Protein AF-A0A834IEK4-F1 (afdb_monomer_lite)

Secondary structure (DSSP, 8-state):
--TTTTTS-TTGGGGGG------SS---TT-EEEEEETT-HHHHHHHTTHHHHHHHB-GGGPSPEEEEES-BPPPGGG--HHHHHHHHHHHHHHHHHHHT----SS--PPPHHHHHHHHHHHHH----HHHHHHHHHHHHHHHHTT-HHHHHHHHHHHTTSPPPPPPSSEEEE---BSS-EEEETTEEEETTTTHHHHHHHHHHTT-BSS-----S------THHHH-HHHHHHHHHT--

Structure (mmCIF, N/CA/C/O backbone):
data_AF-A0A834IEK4-F1
#
_entry.id   AF-A0A834IEK4-F1
#
loop_
_atom_site.group_PDB
_atom_site.id
_atom_site.type_symbol
_atom_site.label_atom_id
_atom_site.label_alt_id
_atom_site.label_comp_id
_atom_site.label_asym_id
_atom_site.label_entity_id
_atom_site.label_seq_id
_atom_site.pdbx_PDB_ins_code
_atom_site.Cartn_x
_atom_site.Cartn_y
_atom_site.Cartn_z
_atom_site.occupancy
_atom_site.B_iso_or_equiv
_atom_site.auth_seq_id
_atom_site.auth_comp_id
_atom_site.auth_asym_id
_atom_site.auth_atom_id
_atom_site.pdbx_PDB_model_num
ATOM 1 N N . MET A 1 1 ? 17.400 5.798 14.621 1.00 45.09 1 MET A N 1
ATOM 2 C CA . MET A 1 1 ? 17.089 6.760 13.538 1.00 45.09 1 MET A CA 1
ATOM 3 C C . MET A 1 1 ? 17.956 8.001 13.697 1.00 45.09 1 MET A C 1
ATOM 5 O O . MET A 1 1 ? 17.870 8.645 14.735 1.00 45.09 1 MET A O 1
ATOM 9 N N . SER A 1 2 ? 18.802 8.324 12.715 1.00 35.62 2 SER A N 1
ATOM 10 C CA . SER A 1 2 ? 19.614 9.551 12.740 1.00 35.62 2 SER A CA 1
ATOM 11 C C . SER A 1 2 ? 18.718 10.788 12.593 1.00 35.62 2 SER A C 1
ATOM 13 O O . SER A 1 2 ? 17.911 10.863 11.667 1.00 35.62 2 SER A O 1
ATOM 15 N N . LEU A 1 3 ? 18.866 11.758 13.501 1.00 37.88 3 LEU A N 1
ATOM 16 C CA . LEU A 1 3 ? 18.142 13.040 13.513 1.00 37.88 3 LEU A CA 1
ATOM 17 C C . LEU A 1 3 ? 18.306 13.842 12.208 1.00 37.88 3 LEU A C 1
ATOM 19 O O . LEU A 1 3 ? 17.444 14.651 11.882 1.00 37.88 3 LEU A O 1
ATOM 23 N N . ILE A 1 4 ? 19.365 13.574 11.443 1.00 39.91 4 ILE A N 1
ATOM 24 C CA . ILE A 1 4 ? 19.682 14.253 10.180 1.00 39.91 4 ILE A CA 1
ATOM 25 C C . ILE A 1 4 ? 18.703 13.838 9.072 1.00 39.91 4 ILE A C 1
ATOM 27 O O . ILE A 1 4 ? 18.230 14.683 8.318 1.00 39.91 4 ILE A O 1
ATOM 31 N N . ARG A 1 5 ? 18.296 12.561 9.028 1.00 48.78 5 ARG A N 1
ATOM 32 C CA . ARG A 1 5 ? 17.347 12.045 8.022 1.00 48.78 5 ARG A CA 1
ATOM 33 C C . ARG A 1 5 ? 15.960 12.693 8.146 1.00 48.78 5 ARG A C 1
ATOM 35 O O . ARG A 1 5 ? 15.266 12.849 7.156 1.00 48.78 5 ARG A O 1
ATOM 42 N N . ARG A 1 6 ? 15.587 13.122 9.360 1.00 51.16 6 ARG A N 1
ATOM 43 C CA . ARG A 1 6 ? 14.302 13.779 9.660 1.00 51.16 6 ARG A CA 1
ATOM 44 C C . ARG A 1 6 ? 14.186 15.218 9.152 1.00 51.16 6 ARG A C 1
ATOM 46 O O . ARG A 1 6 ? 13.066 15.689 9.008 1.00 51.16 6 ARG A O 1
ATOM 53 N N . TRP A 1 7 ? 15.300 15.924 8.954 1.00 46.84 7 TRP A N 1
ATOM 54 C CA . TRP A 1 7 ? 15.292 17.340 8.555 1.00 46.84 7 TRP A CA 1
ATOM 55 C C . TRP A 1 7 ? 15.326 17.540 7.036 1.00 46.84 7 TRP A C 1
ATOM 57 O O . TRP A 1 7 ? 14.836 18.553 6.550 1.00 46.84 7 TRP A O 1
ATOM 67 N N . PHE A 1 8 ? 15.872 16.573 6.295 1.00 49.53 8 PHE A N 1
ATOM 68 C CA . PHE A 1 8 ? 16.016 16.629 4.835 1.00 49.53 8 PHE A CA 1
ATOM 69 C C . PHE A 1 8 ? 14.938 15.844 4.072 1.00 49.53 8 PHE A C 1
ATOM 71 O O . PHE A 1 8 ? 15.048 15.685 2.861 1.00 49.53 8 PHE A O 1
ATOM 78 N N . ASP A 1 9 ? 13.903 15.357 4.761 1.00 62.94 9 ASP A N 1
ATOM 79 C CA . ASP A 1 9 ? 12.763 14.695 4.125 1.00 62.94 9 ASP A CA 1
ATOM 80 C C . ASP A 1 9 ? 11.877 15.745 3.412 1.00 62.94 9 ASP A C 1
ATOM 82 O O . ASP A 1 9 ? 11.279 16.608 4.075 1.00 62.94 9 ASP A O 1
ATOM 86 N N . PRO A 1 10 ? 11.786 15.702 2.067 1.00 59.03 10 PRO A N 1
ATOM 87 C CA . PRO A 1 10 ? 11.044 16.680 1.279 1.00 59.03 10 PRO A CA 1
ATOM 88 C C . PRO A 1 10 ? 9.524 16.606 1.493 1.00 59.03 10 PRO A C 1
ATOM 90 O O . PRO A 1 10 ? 8.835 17.570 1.157 1.00 59.03 10 PRO A O 1
ATOM 93 N N . ILE A 1 11 ? 9.005 15.512 2.063 1.00 61.84 11 ILE A N 1
ATOM 94 C CA . ILE A 1 11 ? 7.590 15.342 2.412 1.00 61.84 11 ILE A CA 1
ATOM 95 C C . ILE A 1 11 ? 7.276 16.104 3.709 1.00 61.84 11 ILE A C 1
ATOM 97 O O . ILE A 1 11 ? 6.281 16.827 3.808 1.00 61.84 11 ILE A O 1
ATOM 101 N N . ARG A 1 12 ? 8.149 15.995 4.718 1.00 56.72 12 ARG A N 1
ATOM 102 C CA . ARG A 1 12 ? 7.900 16.535 6.067 1.00 56.72 12 ARG A CA 1
ATOM 103 C C . ARG A 1 12 ? 8.185 18.029 6.218 1.00 56.72 12 ARG A C 1
ATOM 105 O O . ARG A 1 12 ? 7.683 18.630 7.171 1.00 56.72 12 ARG A O 1
ATOM 112 N N . SER A 1 13 ? 8.926 18.650 5.298 1.00 52.22 13 SER A N 1
ATOM 113 C CA . SER A 1 13 ? 9.266 20.082 5.370 1.00 52.22 13 SER A CA 1
ATOM 114 C C . SER A 1 13 ? 8.040 21.010 5.316 1.00 52.22 13 SER A C 1
ATOM 116 O O . SER A 1 13 ? 8.050 22.070 5.941 1.00 52.22 13 SER A O 1
ATOM 118 N N . LYS A 1 14 ? 6.940 20.592 4.670 1.00 47.19 14 LYS A N 1
ATOM 119 C CA . LYS A 1 14 ? 5.662 21.333 4.663 1.00 47.19 14 LYS A CA 1
ATOM 120 C C . LYS A 1 14 ? 4.819 21.127 5.929 1.00 47.19 14 LYS A C 1
ATOM 122 O O . LYS A 1 14 ? 4.037 21.999 6.294 1.00 47.19 14 LYS A O 1
ATOM 127 N N . TRP A 1 15 ? 4.992 20.008 6.634 1.00 47.88 15 TRP A N 1
ATOM 128 C CA . TRP A 1 15 ? 4.100 19.594 7.727 1.00 47.88 15 TRP A CA 1
ATOM 129 C C . TRP A 1 15 ? 4.319 20.357 9.040 1.00 47.88 15 TRP A C 1
ATOM 131 O O . TRP A 1 15 ? 3.423 20.430 9.880 1.00 47.88 15 TRP A O 1
ATOM 141 N N . TYR A 1 16 ? 5.495 20.962 9.236 1.00 45.88 16 TYR A N 1
ATOM 142 C CA . TYR A 1 16 ? 5.774 21.712 10.466 1.00 45.88 16 TYR A CA 1
ATOM 143 C C . TYR A 1 16 ? 4.878 22.953 10.632 1.00 45.88 16 TYR A C 1
ATOM 145 O O . TYR A 1 16 ? 4.711 23.430 11.756 1.00 45.88 16 TYR A O 1
ATOM 153 N N . TYR A 1 17 ? 4.277 23.441 9.542 1.00 46.28 17 TYR A N 1
ATOM 154 C CA . TYR A 1 17 ? 3.528 24.695 9.515 1.00 46.28 17 TYR A CA 1
ATOM 155 C C . TYR A 1 17 ? 2.007 24.545 9.660 1.00 46.28 17 TYR A C 1
ATOM 157 O O . TYR A 1 17 ? 1.358 25.535 9.979 1.00 46.28 17 TYR A O 1
ATOM 165 N N . ASP A 1 18 ? 1.441 23.339 9.524 1.00 46.72 18 ASP A N 1
ATOM 166 C CA . ASP A 1 18 ? -0.019 23.148 9.482 1.00 46.72 18 ASP A CA 1
ATOM 167 C C . ASP A 1 18 ? -0.518 22.179 10.572 1.00 46.72 18 ASP A C 1
ATOM 169 O O . ASP A 1 18 ? -0.914 21.034 10.340 1.00 46.72 18 ASP A O 1
ATOM 173 N N . ARG A 1 19 ? -0.432 22.611 11.837 1.00 51.69 19 ARG A N 1
ATOM 174 C CA . ARG A 1 19 ? -0.978 21.846 12.971 1.00 51.69 19 ARG A CA 1
ATOM 175 C C . ARG A 1 19 ? -2.455 22.176 13.167 1.00 51.69 19 ARG A C 1
ATOM 177 O O . ARG A 1 19 ? -2.791 23.106 13.897 1.00 51.69 19 ARG A O 1
ATOM 184 N N . SER A 1 20 ? -3.332 21.349 12.602 1.00 52.72 20 SER A N 1
ATOM 185 C CA . SER A 1 20 ? -4.754 21.351 12.968 1.00 52.72 20 SER A CA 1
ATOM 186 C C . SER A 1 20 ? -4.943 21.142 14.481 1.00 52.72 20 SER A C 1
ATOM 188 O O . SER A 1 20 ? -4.206 20.387 15.130 1.00 52.72 20 SER A O 1
ATOM 190 N N . LEU A 1 21 ? -5.936 21.832 15.057 1.00 54.16 21 LEU A N 1
ATOM 191 C CA . LEU A 1 21 ? -6.312 2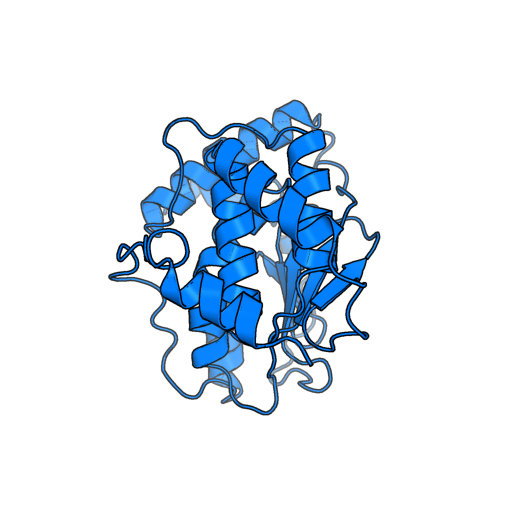1.746 16.474 1.00 54.16 21 LEU A CA 1
ATOM 192 C C . LEU A 1 21 ? -6.408 20.278 16.928 1.00 54.16 21 LEU A C 1
ATOM 194 O O . LEU A 1 21 ? -6.973 19.422 16.240 1.00 54.16 21 LEU A O 1
ATOM 198 N N . ARG A 1 22 ? -5.824 19.966 18.093 1.00 59.62 22 ARG A N 1
ATOM 199 C CA . ARG A 1 22 ? -5.792 18.607 18.655 1.00 59.62 22 ARG A CA 1
ATOM 200 C C . ARG A 1 22 ? -7.205 18.145 19.031 1.00 59.62 22 ARG A C 1
ATOM 202 O O . ARG A 1 22 ? -7.606 18.271 20.178 1.00 59.62 22 ARG A O 1
ATOM 209 N N . GLN A 1 23 ? -7.931 17.563 18.083 1.00 64.75 23 GLN A N 1
ATOM 210 C CA . GLN A 1 23 ? -9.128 16.785 18.386 1.00 64.75 23 GLN A CA 1
ATOM 211 C C . GLN A 1 23 ? -8.735 15.464 19.061 1.00 64.75 23 GLN A C 1
ATOM 213 O O . GLN A 1 23 ? -7.814 14.758 18.619 1.00 64.75 23 GLN A O 1
ATOM 218 N N . THR A 1 24 ? -9.405 15.173 20.173 1.00 69.25 24 THR A N 1
ATOM 219 C CA . THR A 1 24 ? -9.173 13.991 21.012 1.00 69.25 24 THR A CA 1
ATOM 220 C C . THR A 1 24 ? -9.796 12.750 20.371 1.00 69.25 24 THR A C 1
ATOM 222 O O . THR A 1 24 ? -9.112 11.737 20.212 1.00 69.25 24 THR A O 1
ATOM 225 N N . HIS A 1 25 ? -11.040 12.877 19.900 1.00 81.75 25 HIS A N 1
ATOM 226 C CA . HIS A 1 25 ? -11.781 11.853 19.165 1.00 81.75 25 HIS A CA 1
ATOM 227 C C . HIS A 1 25 ? -11.947 12.274 17.705 1.00 81.75 25 HIS A C 1
ATOM 229 O O . HIS A 1 25 ? -12.170 13.452 17.433 1.00 81.75 25 HIS A O 1
ATOM 235 N N . LEU A 1 26 ? -11.803 11.329 16.783 1.00 85.69 26 LEU A N 1
ATOM 236 C CA . LEU A 1 26 ? -11.986 11.550 15.355 1.00 85.69 26 LEU A CA 1
ATOM 237 C C . LEU A 1 26 ? -13.280 10.845 14.921 1.00 85.69 26 LEU A C 1
ATOM 239 O O . LEU A 1 26 ? -13.666 9.874 15.572 1.00 85.69 26 LEU A O 1
ATOM 243 N N . PRO A 1 27 ? -13.969 11.334 13.879 1.00 90.06 27 PRO A N 1
ATOM 244 C CA . PRO A 1 27 ? -15.147 10.656 13.348 1.00 90.06 27 PRO A CA 1
ATOM 245 C C . PRO A 1 27 ? -14.784 9.291 12.752 1.00 90.06 27 PRO A C 1
ATOM 247 O O . PRO A 1 27 ? -13.779 9.178 12.045 1.00 90.06 27 PRO A O 1
ATOM 250 N N . THR A 1 28 ? -15.627 8.287 12.993 1.00 92.06 28 THR A N 1
ATOM 251 C CA . THR A 1 28 ? -15.499 6.917 12.465 1.00 92.06 28 THR A CA 1
ATOM 252 C C . THR A 1 28 ? -16.419 6.636 11.276 1.00 92.06 28 THR A C 1
ATOM 254 O O . THR A 1 28 ? -16.222 5.643 10.589 1.00 92.06 28 THR A O 1
ATOM 257 N N . GLU A 1 29 ? -17.355 7.538 10.955 1.00 89.19 29 GLU A N 1
ATOM 258 C CA . GLU A 1 29 ? -18.412 7.346 9.940 1.00 89.19 29 GLU A CA 1
ATOM 259 C C . GLU A 1 29 ? -17.891 6.973 8.542 1.00 89.19 29 GLU A C 1
ATOM 261 O O . GLU A 1 29 ? -18.587 6.336 7.758 1.00 89.19 29 GLU A O 1
ATOM 266 N N . LYS A 1 30 ? -16.670 7.405 8.203 1.00 89.19 30 LYS A N 1
ATOM 267 C CA . LYS A 1 30 ? -16.034 7.122 6.907 1.00 89.19 30 LYS A CA 1
ATOM 268 C C . LYS A 1 30 ? -15.140 5.877 6.919 1.00 89.19 30 LYS A C 1
ATOM 270 O O . LYS A 1 30 ? -14.598 5.538 5.865 1.00 89.19 30 LYS A O 1
ATOM 275 N N . GLY A 1 31 ? -14.997 5.222 8.071 1.00 94.00 31 GLY A N 1
ATOM 276 C CA . GLY A 1 31 ? -14.064 4.126 8.308 1.00 94.00 31 GLY A CA 1
ATOM 277 C C . GLY A 1 31 ? -12.600 4.564 8.228 1.00 94.00 31 GLY A C 1
ATOM 278 O O . GLY A 1 31 ? -12.270 5.754 8.304 1.00 94.00 31 GLY A O 1
ATOM 279 N N . LEU A 1 32 ? -11.719 3.580 8.059 1.00 96.25 32 LEU A N 1
ATOM 280 C CA . LEU A 1 32 ? -10.317 3.791 7.717 1.00 96.25 32 LEU A CA 1
ATOM 281 C C . LEU A 1 32 ? -10.143 3.623 6.203 1.00 96.25 32 LEU A C 1
ATOM 283 O O . LEU A 1 32 ? -10.526 2.598 5.645 1.00 96.25 32 LEU A O 1
ATOM 287 N N . CYS A 1 33 ? -9.577 4.628 5.538 1.00 97.19 33 CYS A N 1
ATOM 288 C CA . CYS A 1 33 ? -9.269 4.567 4.108 1.00 97.19 33 CYS A CA 1
ATOM 289 C C . CYS A 1 33 ? -7.755 4.522 3.898 1.00 97.19 33 CYS A C 1
ATOM 291 O O . CYS A 1 33 ? -7.025 5.206 4.614 1.00 97.19 33 CYS A O 1
ATOM 293 N N . ILE A 1 34 ? -7.286 3.804 2.884 1.00 97.88 34 ILE A N 1
ATOM 294 C CA . ILE A 1 34 ? -5.921 3.906 2.365 1.00 97.88 34 ILE A CA 1
ATOM 295 C C . ILE A 1 34 ? -5.946 4.306 0.894 1.00 97.88 34 ILE A C 1
ATOM 297 O O . ILE A 1 34 ? -6.742 3.805 0.107 1.00 97.88 34 ILE A O 1
ATOM 301 N N . TYR A 1 35 ? -5.067 5.231 0.544 1.00 98.25 35 TYR A N 1
ATOM 302 C CA . TYR A 1 35 ? -4.894 5.776 -0.789 1.00 98.25 35 TYR A CA 1
ATOM 303 C C . TYR A 1 35 ? -3.582 5.256 -1.361 1.00 98.25 35 TYR A C 1
ATOM 305 O O . TYR A 1 35 ? -2.525 5.469 -0.765 1.00 98.25 35 TYR A O 1
ATOM 313 N N . LEU A 1 36 ? -3.669 4.566 -2.495 1.00 98.38 36 LEU A N 1
ATOM 314 C CA . LEU A 1 36 ? -2.580 3.808 -3.102 1.00 98.38 36 LEU A CA 1
ATOM 315 C C . LEU A 1 36 ? -2.421 4.147 -4.585 1.00 98.38 36 LEU A C 1
ATOM 317 O O . LEU A 1 36 ? -3.363 4.585 -5.250 1.00 98.38 36 LEU A O 1
ATOM 321 N N . ARG A 1 37 ? -1.234 3.862 -5.110 1.00 97.62 37 ARG A N 1
ATOM 322 C CA . ARG A 1 37 ? -0.910 3.835 -6.538 1.00 97.62 37 ARG A CA 1
ATOM 323 C C . ARG A 1 37 ? -0.074 2.596 -6.842 1.00 97.62 37 ARG A C 1
ATOM 325 O O . ARG A 1 37 ? 0.830 2.270 -6.082 1.00 97.62 37 ARG A O 1
ATOM 332 N N . LEU A 1 38 ? -0.340 1.922 -7.959 1.00 97.56 38 LEU A N 1
ATOM 333 C CA . LEU A 1 38 ? 0.406 0.710 -8.339 1.00 97.56 38 LEU A CA 1
ATOM 334 C C . LEU A 1 38 ? 1.885 0.987 -8.649 1.00 97.56 38 LEU A C 1
ATOM 336 O O . LEU A 1 38 ? 2.734 0.126 -8.432 1.00 97.56 38 LEU A O 1
ATOM 340 N N . ASP A 1 39 ? 2.184 2.192 -9.128 1.00 95.75 39 ASP A N 1
ATOM 341 C CA . ASP A 1 39 ? 3.518 2.676 -9.487 1.00 95.75 39 ASP A CA 1
ATOM 342 C C . ASP A 1 39 ? 4.194 3.491 -8.363 1.00 95.75 39 ASP A C 1
ATOM 344 O O . ASP A 1 39 ? 5.230 4.118 -8.581 1.00 95.75 39 ASP A O 1
ATOM 348 N N . ASP A 1 40 ? 3.641 3.467 -7.145 1.00 95.94 40 ASP A N 1
ATOM 349 C CA . ASP A 1 40 ? 4.246 4.062 -5.950 1.00 95.94 40 ASP A CA 1
ATOM 350 C C . ASP A 1 40 ? 4.867 2.993 -5.040 1.00 95.94 40 ASP A C 1
ATOM 352 O O . ASP A 1 40 ? 4.189 2.108 -4.514 1.00 95.94 40 ASP A O 1
ATOM 356 N N . VAL A 1 41 ? 6.169 3.111 -4.789 1.00 95.69 41 VAL A N 1
ATOM 357 C CA . VAL A 1 41 ? 6.911 2.160 -3.953 1.00 95.69 41 VAL A CA 1
ATOM 358 C C . VAL A 1 41 ? 6.436 2.172 -2.495 1.00 95.69 41 VAL A C 1
ATOM 360 O O . VAL A 1 41 ? 6.456 1.143 -1.821 1.00 95.69 41 VAL A O 1
ATOM 363 N N . TYR A 1 42 ? 5.941 3.307 -1.991 1.00 95.75 42 TYR A N 1
ATOM 364 C CA . TYR A 1 42 ? 5.388 3.367 -0.637 1.00 95.75 42 TYR A CA 1
ATOM 365 C C . TYR A 1 42 ? 4.038 2.654 -0.542 1.00 95.75 42 TYR A C 1
ATOM 367 O O . TYR A 1 42 ? 3.714 2.116 0.516 1.00 95.75 42 TYR A O 1
ATOM 375 N N . SER A 1 43 ? 3.281 2.599 -1.643 1.00 97.44 43 SER A N 1
ATOM 376 C CA . SER A 1 43 ? 2.075 1.777 -1.748 1.00 97.44 43 SER A CA 1
ATOM 377 C C . SER A 1 43 ? 2.427 0.292 -1.660 1.00 97.44 43 SER A C 1
ATOM 379 O O . SER A 1 43 ? 1.777 -0.423 -0.903 1.00 97.44 43 SER A O 1
ATOM 381 N N . TYR A 1 44 ? 3.510 -0.149 -2.314 1.00 96.88 44 TYR A N 1
ATOM 382 C CA . TYR A 1 44 ? 4.001 -1.529 -2.192 1.00 96.88 44 TYR A CA 1
ATOM 383 C C . TYR A 1 44 ? 4.378 -1.906 -0.753 1.00 96.88 44 TYR A C 1
ATOM 385 O O . TYR A 1 44 ? 4.020 -2.979 -0.272 1.00 96.88 44 TYR A O 1
ATOM 393 N N . LEU A 1 45 ? 5.068 -1.025 -0.030 1.00 94.00 45 LEU A N 1
ATOM 394 C CA . LEU A 1 45 ? 5.386 -1.289 1.375 1.00 94.00 45 LEU A CA 1
ATOM 395 C C . LEU A 1 45 ? 4.132 -1.292 2.263 1.00 94.00 45 LEU A C 1
ATOM 397 O O . LEU A 1 45 ? 4.048 -2.058 3.219 1.00 94.00 45 LEU A O 1
ATOM 401 N N . ALA A 1 46 ? 3.160 -0.427 1.964 1.00 95.19 46 ALA A N 1
ATOM 402 C CA . ALA A 1 46 ? 1.943 -0.306 2.753 1.00 95.19 46 ALA A CA 1
ATOM 403 C C . ALA A 1 46 ? 1.034 -1.536 2.640 1.00 95.19 46 ALA A C 1
ATOM 405 O O . ALA A 1 46 ? 0.470 -1.949 3.654 1.00 95.19 46 ALA A O 1
ATOM 406 N N . VAL A 1 47 ? 0.899 -2.121 1.440 1.00 96.12 47 VAL A N 1
ATOM 407 C CA . VAL A 1 47 ? -0.011 -3.261 1.219 1.00 96.12 47 VAL A CA 1
ATOM 408 C C . VAL A 1 47 ? 0.336 -4.482 2.071 1.00 96.12 47 VAL A C 1
ATOM 410 O O . VAL A 1 47 ? -0.572 -5.134 2.573 1.00 96.12 47 VAL A O 1
ATOM 413 N N . GLN A 1 48 ? 1.624 -4.688 2.364 1.00 93.50 48 GLN A N 1
ATOM 414 C CA . GLN A 1 48 ? 2.145 -5.795 3.183 1.00 93.50 48 GLN A CA 1
ATOM 415 C C . GLN A 1 48 ? 1.710 -5.763 4.662 1.00 93.50 48 GLN A C 1
ATOM 417 O O . GLN A 1 48 ? 2.076 -6.637 5.444 1.00 93.50 48 GLN A O 1
ATOM 422 N N . GLN A 1 49 ? 0.997 -4.718 5.097 1.00 91.12 49 GLN A N 1
ATOM 423 C CA . GLN A 1 49 ? 0.493 -4.583 6.471 1.00 91.12 49 GLN A CA 1
ATOM 424 C C . GLN A 1 49 ? -1.033 -4.547 6.543 1.00 91.12 49 GLN A C 1
ATOM 426 O O . GLN A 1 49 ? -1.581 -4.467 7.642 1.00 91.12 49 GLN A O 1
ATOM 431 N N . LEU A 1 50 ? -1.737 -4.535 5.406 1.00 93.94 50 LEU A N 1
ATOM 432 C CA . LEU A 1 50 ? -3.169 -4.225 5.402 1.00 93.94 50 LEU A CA 1
ATOM 433 C C . LEU A 1 50 ? -4.010 -5.352 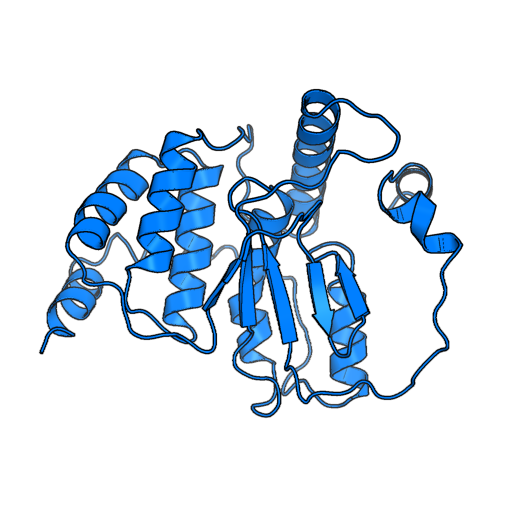5.973 1.00 93.94 50 LEU A C 1
ATOM 435 O O . LEU A 1 50 ? -4.969 -5.061 6.676 1.00 93.94 50 LEU A O 1
ATOM 439 N N . GLU A 1 51 ? -3.637 -6.606 5.729 1.00 91.94 51 GLU A N 1
ATOM 440 C CA . GLU A 1 51 ? -4.349 -7.753 6.294 1.00 91.94 51 GLU A CA 1
ATOM 441 C C . GLU A 1 51 ? -4.224 -7.795 7.823 1.00 91.94 51 GLU A C 1
ATOM 443 O O . GLU A 1 51 ? -5.233 -7.827 8.525 1.00 91.94 51 GLU A O 1
ATOM 448 N N . GLN A 1 52 ? -3.008 -7.650 8.354 1.00 89.62 52 GLN A N 1
ATOM 449 C CA . GLN A 1 52 ? -2.794 -7.544 9.800 1.00 89.62 52 GLN A CA 1
ATOM 450 C C . GLN A 1 52 ? -3.516 -6.341 10.399 1.00 89.62 52 GLN A C 1
ATOM 452 O O . GLN A 1 52 ? -4.040 -6.420 11.508 1.00 89.62 52 GLN A O 1
ATOM 457 N N . LEU A 1 53 ? -3.525 -5.206 9.694 1.00 92.06 53 LEU A N 1
ATOM 458 C CA . LEU A 1 53 ? -4.235 -4.024 10.154 1.00 92.06 53 LEU A CA 1
ATOM 459 C C . LEU A 1 53 ? -5.738 -4.295 10.223 1.00 92.06 53 LEU A C 1
ATOM 461 O O . LEU A 1 53 ? -6.313 -4.033 11.274 1.00 92.06 53 LEU A O 1
ATOM 465 N N . GLU A 1 54 ? -6.336 -4.838 9.157 1.00 93.31 54 GLU A N 1
ATOM 466 C CA . GLU A 1 54 ? -7.748 -5.237 9.082 1.00 93.31 54 GLU A CA 1
ATOM 467 C C . GLU A 1 54 ? -8.120 -6.144 10.260 1.00 93.31 54 GLU A C 1
ATOM 469 O O . GLU A 1 54 ? -9.105 -5.889 10.953 1.00 93.31 54 GLU A O 1
ATOM 474 N N . ASP A 1 55 ? -7.292 -7.142 10.560 1.00 92.31 55 ASP A N 1
ATOM 475 C CA . ASP A 1 55 ? -7.542 -8.123 11.620 1.00 92.31 55 ASP A CA 1
ATOM 476 C C . ASP A 1 55 ? -7.683 -7.519 12.998 1.00 92.31 55 ASP A C 1
ATOM 478 O O . ASP A 1 55 ? -8.478 -7.991 13.812 1.00 92.31 55 ASP A O 1
ATOM 482 N N . ILE A 1 56 ? -6.924 -6.463 13.258 1.00 93.06 56 ILE A N 1
ATOM 483 C CA . ILE A 1 56 ? -6.931 -5.813 14.555 1.00 93.06 56 ILE A CA 1
ATOM 484 C C . ILE A 1 56 ? -7.951 -4.677 14.641 1.00 93.06 56 ILE A C 1
ATOM 486 O O . ILE A 1 56 ? -8.104 -4.128 15.731 1.00 93.06 56 ILE A O 1
ATOM 490 N N . LEU A 1 57 ? -8.652 -4.313 13.559 1.00 94.38 57 LEU A N 1
ATOM 491 C CA . LEU A 1 57 ? -9.710 -3.297 13.596 1.00 94.38 57 LEU A CA 1
ATOM 492 C C . LEU A 1 57 ? -10.983 -3.828 14.272 1.00 94.38 57 LEU A C 1
ATOM 494 O O . LEU A 1 57 ? -11.329 -5.007 14.183 1.00 94.38 57 LEU A O 1
ATOM 498 N N . VAL A 1 58 ? -11.728 -2.929 14.917 1.00 95.75 58 VAL A N 1
ATOM 499 C CA . VAL A 1 58 ? -13.120 -3.196 15.317 1.00 95.75 58 VAL A CA 1
ATOM 500 C C . VAL A 1 58 ? -14.050 -3.167 14.101 1.00 95.75 58 VAL A C 1
ATOM 502 O O . VAL A 1 58 ? -13.815 -2.418 13.155 1.00 95.75 58 VAL A O 1
ATOM 505 N N . GLU A 1 59 ? -15.157 -3.909 14.168 1.00 93.88 59 GLU A N 1
ATOM 506 C CA . GLU A 1 59 ? -16.159 -3.978 13.091 1.00 93.88 59 GLU A CA 1
ATOM 507 C C . GLU A 1 59 ? -16.724 -2.606 12.683 1.00 93.88 59 GLU A C 1
ATOM 509 O O . GLU A 1 59 ? -17.065 -2.406 11.525 1.00 93.88 59 GLU A O 1
ATOM 514 N N . GLU A 1 60 ? -16.770 -1.629 13.600 1.00 93.50 60 GLU A N 1
ATOM 515 C CA . GLU A 1 60 ? -17.269 -0.269 13.327 1.00 93.50 60 GLU A CA 1
ATOM 516 C C . GLU A 1 60 ? -16.521 0.443 12.187 1.00 93.50 60 GLU A C 1
ATOM 518 O O . GLU A 1 60 ? -17.109 1.255 11.476 1.00 93.50 60 GLU A O 1
ATOM 523 N N . ILE A 1 61 ? -15.226 0.163 12.019 1.00 93.44 61 ILE A N 1
ATOM 524 C CA . ILE A 1 61 ? -14.383 0.814 11.005 1.00 93.44 61 ILE A CA 1
ATOM 525 C C . ILE A 1 61 ? -13.934 -0.143 9.898 1.00 93.44 61 ILE A C 1
ATOM 527 O O . ILE A 1 61 ? -13.120 0.256 9.061 1.00 93.44 61 ILE A O 1
ATOM 531 N N . LYS A 1 62 ? -14.467 -1.371 9.895 1.00 93.56 62 LYS A N 1
ATOM 532 C CA . LYS A 1 62 ? -14.294 -2.347 8.821 1.00 93.56 62 LYS A CA 1
ATOM 533 C C . LYS A 1 62 ? -15.367 -2.182 7.733 1.00 93.56 62 LYS A C 1
ATOM 535 O O . LYS A 1 62 ? -16.465 -1.697 8.013 1.00 93.56 62 LYS A O 1
ATOM 540 N N . PRO A 1 63 ? -15.086 -2.635 6.502 1.00 93.94 63 PRO A N 1
ATOM 541 C CA . PRO A 1 63 ? -13.770 -3.075 6.039 1.00 93.94 63 PRO A CA 1
ATOM 542 C C . PRO A 1 63 ? -12.818 -1.887 5.823 1.00 93.94 63 PRO A C 1
ATOM 544 O O . PRO A 1 63 ? -13.270 -0.761 5.584 1.00 93.94 63 PRO A O 1
ATOM 547 N N . LEU A 1 64 ? -11.503 -2.123 5.858 1.00 95.31 64 LEU A N 1
ATOM 548 C CA . LEU A 1 64 ? -10.511 -1.153 5.390 1.00 95.31 64 LEU A CA 1
ATOM 549 C C . LEU A 1 64 ? -10.807 -0.787 3.935 1.00 95.31 64 LEU A C 1
ATOM 551 O O . LEU A 1 64 ? -10.779 -1.631 3.040 1.00 95.31 64 LEU A O 1
ATOM 555 N N . ARG A 1 65 ? -11.040 0.498 3.681 1.00 96.75 65 ARG A N 1
ATOM 556 C CA . ARG A 1 65 ? -11.384 0.986 2.346 1.00 96.75 65 ARG A CA 1
ATOM 557 C C . ARG A 1 65 ? -10.127 1.262 1.536 1.00 96.75 65 ARG A C 1
ATOM 559 O O . ARG A 1 65 ? -9.310 2.099 1.918 1.00 96.75 65 ARG A O 1
ATOM 566 N N . ILE A 1 66 ? -10.002 0.613 0.389 1.00 97.62 66 ILE A N 1
ATOM 567 C CA . ILE A 1 66 ? -8.885 0.757 -0.539 1.00 97.62 66 ILE A CA 1
ATOM 568 C C . ILE A 1 66 ? -9.279 1.729 -1.652 1.00 97.62 66 ILE A C 1
ATOM 570 O O . ILE A 1 66 ? -10.231 1.490 -2.392 1.00 97.62 66 ILE A O 1
ATOM 574 N N . ILE A 1 67 ? -8.539 2.827 -1.786 1.00 97.56 67 ILE A N 1
ATOM 575 C CA . ILE A 1 67 ? -8.670 3.789 -2.879 1.00 97.56 67 ILE A CA 1
ATOM 576 C C . ILE A 1 67 ? -7.428 3.686 -3.762 1.00 97.56 67 ILE A C 1
ATOM 578 O O . ILE A 1 67 ? -6.354 4.150 -3.379 1.00 97.56 67 ILE A O 1
ATOM 582 N N . LEU A 1 68 ? -7.572 3.113 -4.953 1.00 97.56 68 LEU A N 1
ATOM 583 C CA . LEU A 1 68 ? -6.495 3.041 -5.935 1.00 97.56 68 LEU A CA 1
ATOM 584 C C . LEU A 1 68 ? -6.621 4.194 -6.927 1.00 97.56 68 LEU A C 1
ATOM 586 O O . LEU A 1 68 ? -7.683 4.391 -7.526 1.00 97.56 68 LEU A O 1
ATOM 590 N N . SER A 1 69 ? -5.538 4.955 -7.081 1.00 97.44 69 SER A N 1
ATOM 591 C CA . SER A 1 69 ? -5.456 6.033 -8.058 1.00 97.44 69 SER A CA 1
ATOM 592 C C . SER A 1 69 ? -4.569 5.689 -9.242 1.00 97.44 69 SER A C 1
ATOM 594 O O . SER A 1 69 ? -3.541 5.028 -9.095 1.00 97.44 69 SER A O 1
ATOM 596 N N . ASP A 1 70 ? -4.959 6.189 -10.407 1.00 95.44 70 ASP A N 1
ATOM 597 C CA . ASP A 1 70 ? -4.173 6.193 -11.640 1.00 95.44 70 ASP A CA 1
ATOM 598 C C . ASP A 1 70 ? -3.326 7.471 -11.809 1.00 95.44 70 ASP A C 1
ATOM 600 O O . ASP A 1 70 ? -2.540 7.569 -12.748 1.00 95.44 70 ASP A O 1
ATOM 604 N N . GLN A 1 71 ? -3.455 8.453 -10.907 1.00 94.94 71 GLN A N 1
ATOM 605 C CA . GLN A 1 71 ? -2.793 9.752 -11.039 1.00 94.94 71 GLN A CA 1
ATOM 606 C C . GLN A 1 71 ? -1.671 9.985 -10.031 1.00 94.94 71 GLN A C 1
ATOM 608 O O . GLN A 1 71 ? -1.876 10.021 -8.812 1.00 94.94 71 GLN A O 1
ATOM 613 N N . ALA A 1 72 ? -0.494 10.296 -10.572 1.00 94.25 72 ALA A N 1
ATOM 614 C CA . ALA A 1 72 ? 0.629 10.810 -9.815 1.00 94.25 72 ALA A CA 1
ATOM 615 C C . ALA A 1 72 ? 0.461 12.290 -9.460 1.00 94.25 72 ALA A C 1
ATOM 617 O O . ALA A 1 72 ? 0.160 13.118 -10.319 1.00 94.25 72 ALA A O 1
ATOM 618 N N . ALA A 1 73 ? 0.698 12.649 -8.197 1.00 94.56 73 ALA A N 1
ATOM 619 C CA . ALA A 1 73 ? 0.893 14.051 -7.837 1.00 94.56 73 ALA A CA 1
ATOM 620 C C . ALA A 1 73 ? 2.293 14.532 -8.275 1.00 94.56 73 ALA A C 1
ATOM 622 O O . ALA A 1 73 ? 3.228 13.727 -8.304 1.00 94.56 73 ALA A O 1
ATOM 623 N N . PRO A 1 74 ? 2.471 15.837 -8.561 1.00 92.25 74 PRO A N 1
ATOM 624 C CA . PRO A 1 74 ? 3.771 16.375 -8.940 1.00 92.25 74 PRO A CA 1
ATOM 625 C C . PRO A 1 74 ? 4.797 16.213 -7.804 1.00 92.25 74 PRO A C 1
ATOM 627 O O . PRO A 1 74 ? 4.443 16.417 -6.634 1.00 92.25 74 PRO A O 1
ATOM 630 N N . PRO A 1 75 ? 6.069 15.912 -8.127 1.00 92.56 75 PRO A N 1
ATOM 631 C CA . PRO A 1 75 ? 7.139 15.847 -7.143 1.00 92.56 75 PRO A CA 1
ATOM 632 C C . PRO A 1 75 ? 7.253 17.113 -6.279 1.00 92.56 75 PRO A C 1
ATOM 634 O O . PRO A 1 75 ? 6.991 18.231 -6.744 1.00 92.56 75 PRO A O 1
ATOM 637 N N . PRO A 1 76 ? 7.675 16.983 -5.010 1.00 88.75 76 PRO A N 1
ATOM 638 C CA . PRO A 1 76 ? 7.830 18.129 -4.129 1.00 88.75 76 PRO A CA 1
ATOM 639 C C . PRO A 1 76 ? 9.006 19.014 -4.563 1.00 88.75 76 PRO A C 1
ATOM 641 O O . PRO A 1 76 ? 9.943 18.580 -5.227 1.00 88.75 76 PRO A O 1
ATOM 644 N N . ASN A 1 77 ? 8.982 20.271 -4.116 1.00 86.69 77 ASN A N 1
ATOM 645 C CA . ASN A 1 77 ? 10.119 21.199 -4.179 1.00 86.69 77 ASN A CA 1
ATOM 646 C C . ASN A 1 77 ? 10.723 21.407 -5.585 1.00 86.69 77 ASN A C 1
ATOM 648 O O . ASN A 1 77 ? 11.903 21.724 -5.697 1.00 86.69 77 ASN A O 1
ATOM 652 N N . GLY A 1 78 ? 9.927 21.238 -6.648 1.00 85.69 78 GLY A N 1
ATOM 653 C CA . GLY A 1 78 ? 10.381 21.425 -8.030 1.00 85.69 78 GLY A CA 1
ATOM 654 C C . GLY A 1 78 ? 11.347 20.345 -8.527 1.00 85.69 78 GLY A C 1
ATOM 655 O O . GLY A 1 78 ? 12.051 20.576 -9.506 1.00 85.69 78 GLY A O 1
ATOM 656 N N . MET A 1 79 ? 11.410 19.190 -7.855 1.00 90.06 79 MET A N 1
ATOM 657 C CA . MET A 1 79 ? 12.179 18.042 -8.336 1.00 90.06 79 MET A CA 1
ATOM 658 C C . MET A 1 79 ? 11.608 17.522 -9.662 1.00 90.06 79 MET A C 1
ATOM 660 O O . MET A 1 79 ? 10.405 17.617 -9.909 1.00 90.06 79 MET A O 1
ATOM 664 N N . SER A 1 80 ? 12.463 16.937 -10.504 1.00 93.69 80 SER A N 1
ATOM 665 C CA . SER A 1 80 ? 11.988 16.132 -11.630 1.00 93.69 80 SER A CA 1
ATOM 666 C C . SER A 1 80 ? 11.409 14.805 -11.132 1.00 93.69 80 SER A C 1
ATOM 668 O O . SER A 1 80 ? 11.740 14.336 -10.038 1.00 93.69 80 SER A O 1
ATOM 670 N N . GLU A 1 81 ? 10.561 14.181 -11.948 1.00 91.94 81 GLU A N 1
ATOM 671 C CA . GLU A 1 81 ? 9.969 12.871 -11.644 1.00 91.94 81 GLU A CA 1
ATOM 672 C C . GLU A 1 81 ? 11.039 11.799 -11.427 1.00 91.94 81 GLU A C 1
ATOM 674 O O . GLU A 1 81 ? 10.976 11.067 -10.446 1.00 91.94 81 GLU A O 1
ATOM 679 N N . GLU A 1 82 ? 12.070 11.774 -12.272 1.00 92.19 82 GLU A N 1
ATOM 680 C CA . GLU A 1 82 ? 13.187 10.830 -12.168 1.00 92.19 82 GLU A CA 1
ATOM 681 C C . GLU A 1 82 ? 13.946 10.969 -10.838 1.00 92.19 82 GLU A C 1
ATOM 683 O O . GLU A 1 82 ? 14.233 9.980 -10.163 1.00 92.19 82 GLU A O 1
ATOM 688 N N . VAL A 1 83 ? 14.245 12.205 -10.416 1.00 92.81 83 VAL A N 1
ATOM 689 C CA . VAL A 1 83 ? 14.934 12.459 -9.139 1.00 92.81 83 VAL A CA 1
ATOM 690 C C . VAL A 1 83 ? 14.075 11.993 -7.968 1.00 92.81 83 VAL A C 1
ATOM 692 O O . VAL A 1 83 ? 14.584 11.376 -7.031 1.00 92.81 83 VAL A O 1
ATOM 695 N N . TRP A 1 84 ? 12.773 12.261 -8.030 1.00 93.06 84 TRP A N 1
ATOM 696 C CA . TRP A 1 84 ? 11.828 11.837 -7.008 1.00 93.06 84 TRP A CA 1
ATOM 697 C C . TRP A 1 84 ? 11.692 10.315 -6.923 1.00 93.06 84 TRP A C 1
ATOM 699 O O . TRP A 1 84 ? 11.765 9.759 -5.830 1.00 93.06 84 TRP A O 1
ATOM 709 N N . GLN A 1 85 ? 11.558 9.637 -8.060 1.00 92.38 85 GLN A N 1
ATOM 710 C CA . GLN A 1 85 ? 11.469 8.179 -8.127 1.00 92.38 85 GLN A CA 1
ATOM 711 C C . GLN A 1 85 ? 12.735 7.518 -7.573 1.00 92.38 85 GLN A C 1
ATOM 713 O O . GLN A 1 85 ? 12.647 6.638 -6.719 1.00 92.38 85 GLN A O 1
ATOM 718 N N . ASN A 1 86 ? 13.915 7.996 -7.978 1.00 91.75 86 ASN A N 1
ATOM 719 C CA . ASN A 1 86 ? 15.190 7.497 -7.463 1.00 91.75 86 ASN A CA 1
ATOM 720 C C . ASN A 1 86 ? 15.325 7.718 -5.951 1.00 91.75 86 ASN A C 1
ATOM 722 O O . ASN A 1 86 ? 15.817 6.845 -5.233 1.00 91.75 86 ASN A O 1
ATOM 726 N N . TYR A 1 87 ? 14.885 8.872 -5.444 1.00 92.00 87 TYR A N 1
ATOM 727 C CA . TYR A 1 87 ? 14.838 9.122 -4.006 1.00 92.00 87 TYR A CA 1
ATOM 728 C C . TYR A 1 87 ? 13.912 8.126 -3.293 1.00 92.00 87 TYR A C 1
ATOM 730 O O . TYR A 1 87 ? 14.341 7.478 -2.336 1.00 92.00 87 TYR A O 1
ATOM 738 N N . ALA A 1 88 ? 12.680 7.971 -3.785 1.00 93.00 88 ALA A N 1
ATOM 739 C CA . ALA A 1 88 ? 11.664 7.111 -3.190 1.00 93.00 88 ALA A CA 1
ATOM 740 C C . ALA A 1 88 ? 12.107 5.640 -3.151 1.00 93.00 88 ALA A C 1
ATOM 742 O O . ALA A 1 88 ? 11.987 5.000 -2.111 1.00 93.00 88 ALA A O 1
ATOM 743 N N . LEU A 1 89 ? 12.693 5.117 -4.234 1.00 93.44 89 LEU A N 1
ATOM 744 C CA . LEU A 1 89 ? 13.222 3.748 -4.295 1.00 93.44 89 LEU A CA 1
ATOM 745 C C . LEU A 1 89 ? 14.315 3.498 -3.246 1.00 93.44 89 LEU A C 1
ATOM 747 O O . LEU A 1 89 ? 14.280 2.504 -2.518 1.00 93.44 89 LEU A O 1
ATOM 751 N N . ASN A 1 90 ? 15.278 4.416 -3.142 1.00 90.56 90 ASN A N 1
ATOM 752 C CA . ASN A 1 90 ? 16.377 4.299 -2.184 1.00 90.56 90 ASN A CA 1
ATOM 753 C C . ASN A 1 90 ? 15.890 4.391 -0.734 1.00 90.56 90 ASN A C 1
ATOM 755 O O . ASN A 1 90 ? 16.385 3.678 0.144 1.00 90.56 90 ASN A O 1
ATOM 759 N N . ASP A 1 91 ? 14.926 5.270 -0.467 1.00 89.69 91 ASP A N 1
ATOM 760 C CA . ASP A 1 91 ? 14.334 5.391 0.856 1.00 89.69 91 ASP A CA 1
ATOM 761 C C . ASP A 1 91 ? 13.498 4.159 1.225 1.00 89.69 91 ASP A C 1
ATOM 763 O O . ASP A 1 91 ? 13.692 3.592 2.305 1.00 89.69 91 ASP A O 1
ATOM 767 N N . ALA A 1 92 ? 12.656 3.687 0.305 1.00 91.31 92 ALA A N 1
ATOM 768 C CA . ALA A 1 92 ? 11.850 2.486 0.473 1.00 91.31 92 ALA A CA 1
ATOM 769 C C . ALA A 1 92 ? 12.708 1.247 0.744 1.00 91.31 92 ALA A C 1
ATOM 771 O O . ALA A 1 92 ? 12.371 0.478 1.637 1.00 91.31 92 ALA A O 1
ATOM 772 N N . LYS A 1 93 ? 13.864 1.096 0.084 1.00 90.00 93 LYS A N 1
ATOM 773 C CA . LYS A 1 93 ? 14.821 0.015 0.381 1.00 90.00 93 LYS A CA 1
ATOM 774 C C . LYS A 1 93 ? 15.279 0.028 1.842 1.00 90.00 93 LYS A C 1
ATOM 776 O O . LYS A 1 93 ? 15.364 -1.011 2.498 1.00 90.00 93 LYS A O 1
ATOM 781 N N . ILE A 1 94 ? 15.564 1.214 2.379 1.00 86.56 94 ILE A N 1
ATOM 782 C CA . ILE A 1 94 ? 15.985 1.371 3.775 1.00 86.56 94 ILE A CA 1
ATOM 783 C C . ILE A 1 94 ? 14.822 1.068 4.727 1.00 86.56 94 ILE A C 1
ATOM 785 O O . ILE A 1 94 ? 15.033 0.396 5.739 1.00 86.56 94 ILE A O 1
ATOM 789 N N . LEU A 1 95 ? 13.610 1.536 4.415 1.00 86.00 95 LEU A N 1
ATOM 790 C CA . LEU A 1 95 ? 12.406 1.233 5.194 1.00 86.00 95 LEU A CA 1
ATOM 791 C C . LEU A 1 95 ? 12.093 -0.265 5.176 1.00 86.00 95 LEU A C 1
ATOM 793 O O . LEU A 1 95 ? 11.834 -0.842 6.230 1.00 86.00 95 LEU A O 1
ATOM 797 N N . ALA A 1 96 ? 12.200 -0.907 4.015 1.00 88.12 96 ALA A N 1
ATOM 798 C CA . ALA A 1 96 ? 12.007 -2.337 3.859 1.00 88.12 96 ALA A CA 1
ATOM 799 C C . ALA A 1 96 ? 12.952 -3.141 4.739 1.00 88.12 96 ALA A C 1
ATOM 801 O O . ALA A 1 96 ? 12.501 -3.973 5.520 1.00 88.12 96 ALA A O 1
ATOM 802 N N . MET A 1 97 ? 14.244 -2.816 4.721 1.00 85.94 97 MET A N 1
ATOM 803 C CA . MET A 1 97 ? 15.220 -3.463 5.594 1.00 85.94 97 MET A CA 1
ATOM 804 C C . MET A 1 97 ? 14.920 -3.229 7.086 1.00 85.94 97 MET A C 1
ATOM 806 O O . MET A 1 97 ? 15.042 -4.145 7.898 1.00 85.94 97 MET A O 1
ATOM 810 N N . GLN A 1 98 ? 14.522 -2.011 7.470 1.00 81.69 98 GLN A N 1
ATOM 811 C CA . GLN A 1 98 ? 14.216 -1.670 8.867 1.00 81.69 98 GLN A CA 1
ATOM 812 C C . GLN A 1 98 ? 12.981 -2.398 9.397 1.00 81.69 98 GLN A C 1
ATOM 814 O O . GLN A 1 98 ? 12.968 -2.825 10.553 1.00 81.69 98 GLN A O 1
ATOM 819 N N . HIS A 1 99 ? 11.957 -2.523 8.558 1.00 78.94 99 HIS A N 1
ATOM 820 C CA . HIS A 1 99 ? 10.662 -3.085 8.922 1.00 78.94 99 HIS A CA 1
ATOM 821 C C . HIS A 1 99 ? 10.480 -4.540 8.472 1.00 78.94 99 HIS A C 1
ATOM 823 O O . HIS A 1 99 ? 9.449 -5.138 8.763 1.00 78.94 99 HIS A O 1
ATOM 829 N N . ARG A 1 100 ? 11.508 -5.127 7.842 1.00 83.19 100 ARG A N 1
ATOM 830 C CA . ARG A 1 100 ? 11.515 -6.480 7.263 1.00 83.19 100 ARG A CA 1
ATOM 831 C C . ARG A 1 100 ? 10.389 -6.700 6.250 1.00 83.19 100 ARG A C 1
ATOM 833 O O . ARG A 1 100 ? 9.775 -7.761 6.240 1.00 83.19 100 ARG A O 1
ATOM 840 N N . PHE A 1 101 ? 10.134 -5.692 5.422 1.00 86.25 101 PHE A N 1
ATOM 841 C CA . PHE A 1 101 ? 9.249 -5.838 4.274 1.00 86.25 101 PHE A CA 1
ATOM 842 C C . PHE A 1 101 ? 9.902 -6.689 3.192 1.00 86.25 101 PHE A C 1
ATOM 844 O O . PHE A 1 101 ? 11.117 -6.639 2.986 1.00 86.25 101 PHE A O 1
ATOM 851 N N . ALA A 1 102 ? 9.059 -7.403 2.461 1.00 86.06 102 ALA A N 1
ATOM 852 C CA . ALA A 1 102 ? 9.373 -7.943 1.160 1.00 86.06 102 ALA A CA 1
ATOM 853 C C . ALA A 1 102 ? 9.831 -6.836 0.215 1.00 86.06 102 ALA A C 1
ATOM 855 O O . ALA A 1 102 ? 9.086 -5.886 -0.048 1.00 86.06 102 ALA A O 1
ATOM 856 N N . PHE A 1 103 ? 11.038 -6.955 -0.324 1.00 86.94 103 PHE A N 1
ATOM 857 C CA . PHE A 1 103 ? 11.571 -5.950 -1.228 1.00 86.94 103 PHE A CA 1
ATOM 858 C C . PHE A 1 103 ? 12.717 -6.522 -2.055 1.00 86.94 103 PHE A C 1
ATOM 860 O O . PHE A 1 103 ? 13.578 -7.204 -1.501 1.00 86.94 103 PHE A O 1
ATOM 867 N N . ASP A 1 104 ? 12.720 -6.242 -3.358 1.00 86.12 104 ASP A N 1
ATOM 868 C CA . ASP A 1 104 ? 13.806 -6.645 -4.249 1.00 86.12 104 ASP A CA 1
ATOM 869 C C . ASP A 1 104 ? 15.106 -5.910 -3.876 1.00 86.12 104 ASP A C 1
ATOM 871 O O . ASP A 1 104 ? 15.100 -4.730 -3.506 1.00 86.12 104 ASP A O 1
ATOM 875 N N . ASP A 1 105 ? 16.243 -6.593 -3.988 1.00 77.06 105 ASP A N 1
ATOM 876 C CA . ASP A 1 105 ? 17.552 -5.982 -3.765 1.00 77.06 105 ASP A CA 1
ATOM 877 C C . ASP A 1 105 ? 17.878 -4.916 -4.824 1.00 77.06 105 ASP A C 1
ATOM 879 O O . ASP A 1 105 ? 18.608 -3.954 -4.533 1.00 77.06 105 ASP A O 1
ATOM 883 N N . VAL A 1 106 ? 17.318 -5.061 -6.027 1.00 83.62 106 VAL A N 1
ATOM 884 C CA . VAL A 1 106 ? 17.448 -4.160 -7.174 1.00 83.62 106 VAL A CA 1
ATOM 885 C C . VAL A 1 106 ? 16.040 -3.752 -7.635 1.00 83.62 106 VAL A C 1
ATOM 887 O O . VAL A 1 106 ? 15.547 -4.234 -8.655 1.00 83.62 106 VAL A O 1
ATOM 890 N N . PRO A 1 107 ? 15.352 -2.874 -6.880 1.00 81.81 107 PRO A N 1
ATOM 891 C CA . PRO A 1 107 ? 13.986 -2.498 -7.206 1.00 81.81 107 PRO A CA 1
ATOM 892 C C . PRO A 1 107 ? 13.952 -1.693 -8.510 1.00 81.81 107 PRO A C 1
ATOM 894 O O . PRO A 1 107 ? 14.679 -0.711 -8.676 1.00 81.81 107 PRO A O 1
ATOM 897 N N . GLU A 1 108 ? 13.061 -2.085 -9.415 1.00 89.75 108 GLU A N 1
ATOM 898 C CA . GLU A 1 108 ? 12.786 -1.369 -10.658 1.00 89.75 108 GLU A CA 1
ATOM 899 C C . GLU A 1 108 ? 11.365 -0.810 -10.635 1.00 89.75 108 GLU A C 1
ATOM 901 O O . GLU A 1 108 ? 10.462 -1.377 -10.017 1.00 89.75 108 GLU A O 1
ATOM 906 N N . LEU A 1 109 ? 11.156 0.312 -11.325 1.00 91.69 109 LEU A N 1
ATOM 907 C CA . LEU A 1 109 ? 9.810 0.840 -11.508 1.00 91.69 109 LEU A CA 1
ATOM 908 C C . LEU A 1 109 ? 8.981 -0.139 -12.358 1.00 91.69 109 LEU A C 1
ATOM 910 O O . LEU A 1 109 ? 9.465 -0.606 -13.395 1.00 91.69 109 LEU A O 1
ATOM 914 N N . PRO A 1 110 ? 7.723 -0.421 -11.977 1.00 94.81 110 PRO A N 1
ATOM 915 C CA . PRO A 1 110 ? 6.842 -1.247 -12.785 1.00 94.81 110 PRO A CA 1
ATOM 916 C C . PRO A 1 110 ? 6.667 -0.688 -14.202 1.00 94.81 110 PRO A C 1
ATOM 918 O O . PRO A 1 110 ? 6.476 0.512 -14.405 1.00 94.81 110 PRO A O 1
ATOM 921 N N . ARG A 1 111 ? 6.687 -1.572 -15.204 1.00 95.25 111 ARG A N 1
ATOM 922 C CA . ARG A 1 111 ? 6.429 -1.188 -16.599 1.00 95.25 111 ARG A CA 1
ATOM 923 C C . ARG A 1 111 ? 4.986 -0.686 -16.751 1.00 95.25 111 ARG A C 1
ATOM 925 O O . ARG A 1 111 ? 4.095 -1.335 -16.202 1.00 95.25 111 ARG A O 1
ATOM 932 N N . PRO A 1 112 ? 4.716 0.355 -17.562 1.00 94.94 112 PRO A N 1
ATOM 933 C CA . PRO A 1 112 ? 3.355 0.865 -17.762 1.00 94.94 112 PRO A CA 1
ATOM 934 C C . PRO A 1 112 ? 2.347 -0.217 -18.177 1.00 94.94 112 PRO A C 1
ATOM 936 O O . PRO A 1 112 ? 1.271 -0.312 -17.601 1.00 94.94 112 PRO A O 1
ATOM 939 N N . GLU A 1 113 ? 2.735 -1.114 -19.091 1.00 96.38 113 GLU A N 1
ATOM 940 C CA . GLU A 1 113 ? 1.891 -2.248 -19.502 1.00 96.38 113 GLU A CA 1
ATOM 941 C C . GLU A 1 113 ? 1.557 -3.181 -18.324 1.00 96.38 113 GLU A C 1
ATOM 943 O O . GLU A 1 113 ? 0.432 -3.657 -18.200 1.00 96.38 113 GLU A O 1
ATOM 948 N N . ALA A 1 114 ? 2.518 -3.438 -17.433 1.00 97.31 114 ALA A N 1
ATOM 949 C CA . ALA A 1 114 ? 2.292 -4.274 -16.258 1.00 97.31 114 ALA A CA 1
ATOM 950 C C . ALA A 1 114 ? 1.345 -3.582 -15.264 1.00 97.31 114 ALA A C 1
ATOM 952 O O . ALA A 1 114 ? 0.459 -4.231 -14.714 1.00 97.31 114 ALA A O 1
ATOM 953 N N . VAL A 1 115 ? 1.476 -2.263 -15.087 1.00 97.50 115 VAL A N 1
ATOM 954 C CA . VAL A 1 115 ? 0.560 -1.460 -14.261 1.00 97.50 115 VAL A CA 1
ATOM 955 C C . VAL A 1 115 ? -0.874 -1.544 -14.789 1.00 97.50 115 VAL A C 1
ATOM 957 O O . VAL A 1 115 ? -1.793 -1.770 -14.005 1.00 97.50 115 VAL A O 1
ATOM 960 N N . GLU A 1 116 ? -1.076 -1.442 -16.104 1.00 96.69 116 GLU A N 1
ATOM 961 C CA . GLU A 1 116 ? -2.397 -1.622 -16.725 1.00 96.69 116 GLU A CA 1
ATOM 962 C C . GLU A 1 116 ? -2.954 -3.036 -16.503 1.00 96.69 116 GLU A C 1
ATOM 964 O O . GLU A 1 116 ? -4.137 -3.205 -16.196 1.00 96.69 116 GLU A O 1
ATOM 969 N N . GLN A 1 117 ? -2.110 -4.066 -16.622 1.00 97.25 117 GLN A N 1
ATOM 970 C CA . GLN A 1 117 ? -2.507 -5.453 -16.360 1.00 97.25 117 GLN A CA 1
ATOM 971 C C . GLN A 1 117 ? -2.960 -5.648 -14.910 1.00 97.25 117 GLN A C 1
ATOM 973 O O . GLN A 1 117 ? -4.024 -6.218 -14.672 1.00 97.25 117 GLN A O 1
ATOM 978 N N . ALA A 1 118 ? -2.185 -5.139 -13.954 1.00 97.75 118 ALA A N 1
ATOM 979 C CA . ALA A 1 118 ? -2.510 -5.164 -12.533 1.00 97.75 118 ALA A CA 1
ATOM 980 C C . ALA A 1 118 ? -3.814 -4.425 -12.215 1.00 97.75 118 ALA A C 1
ATOM 982 O O . ALA A 1 118 ? -4.637 -4.933 -11.456 1.00 97.75 118 ALA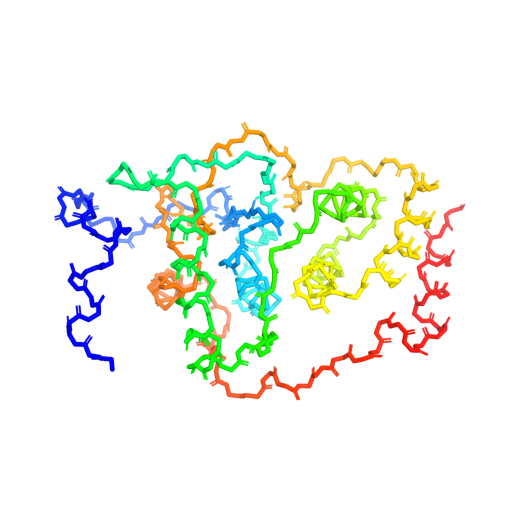 A O 1
ATOM 983 N N . TRP A 1 119 ? -4.045 -3.277 -12.855 1.00 96.31 119 TRP A N 1
ATOM 984 C CA . TRP A 1 119 ? -5.307 -2.545 -12.760 1.00 96.31 119 TRP A CA 1
ATOM 985 C C . TRP A 1 119 ? -6.503 -3.414 -13.148 1.00 96.31 119 TRP A C 1
ATOM 987 O O . TRP A 1 119 ? -7.471 -3.515 -12.397 1.00 96.31 119 TRP A O 1
ATOM 997 N N . VAL A 1 120 ? -6.417 -4.093 -14.294 1.00 95.69 120 VAL A N 1
ATOM 998 C CA . VAL A 1 120 ? -7.485 -4.978 -14.777 1.00 95.69 120 VAL A CA 1
ATOM 999 C C . VAL A 1 120 ? -7.693 -6.177 -13.850 1.00 95.69 120 VAL A C 1
ATOM 1001 O O . VAL A 1 120 ? -8.838 -6.578 -13.645 1.00 95.69 120 VAL A O 1
ATOM 1004 N N . ILE A 1 121 ? -6.622 -6.742 -13.282 1.00 96.06 121 ILE A N 1
ATOM 1005 C CA . ILE A 1 121 ? -6.723 -7.841 -12.309 1.00 96.06 121 ILE A CA 1
ATOM 1006 C C . ILE A 1 121 ? -7.531 -7.392 -11.090 1.00 96.06 121 ILE A C 1
ATOM 1008 O O . ILE A 1 121 ? -8.520 -8.041 -10.753 1.00 96.06 121 ILE A O 1
ATOM 1012 N N . LEU A 1 122 ? -7.153 -6.275 -10.466 1.00 95.69 122 LEU A N 1
ATOM 1013 C CA . LEU A 1 122 ? -7.815 -5.781 -9.255 1.00 95.69 122 LEU A CA 1
ATOM 1014 C C . LEU A 1 122 ? -9.256 -5.329 -9.515 1.00 95.69 122 LEU A C 1
ATOM 1016 O O . LEU A 1 122 ? -10.123 -5.544 -8.679 1.00 95.69 122 LEU A O 1
ATOM 1020 N N . GLU A 1 123 ? -9.535 -4.735 -10.677 1.00 93.31 123 GLU A N 1
ATOM 1021 C CA . GLU A 1 123 ? -10.879 -4.254 -11.012 1.00 93.31 123 GLU A CA 1
ATOM 1022 C C . GLU A 1 123 ? -11.868 -5.386 -11.326 1.00 93.31 123 GLU A C 1
ATOM 1024 O O . GLU A 1 123 ? -13.068 -5.238 -11.086 1.00 93.31 123 GLU A O 1
ATOM 1029 N N . ARG A 1 124 ? -11.400 -6.492 -11.914 1.00 93.00 124 ARG A N 1
ATOM 1030 C CA . ARG A 1 124 ? -12.286 -7.538 -12.456 1.00 93.00 124 ARG A CA 1
ATOM 1031 C C . ARG A 1 124 ? -12.343 -8.810 -11.634 1.00 93.00 124 ARG A C 1
ATOM 1033 O O . ARG A 1 124 ? -13.238 -9.620 -11.863 1.00 93.00 124 ARG A O 1
ATOM 1040 N N . THR A 1 125 ? -11.407 -9.017 -10.717 1.00 91.25 125 THR A N 1
ATOM 1041 C CA . THR A 1 125 ? -11.410 -10.221 -9.886 1.00 91.25 125 THR A CA 1
ATOM 1042 C C . THR A 1 125 ? -12.456 -10.067 -8.775 1.00 91.25 125 THR A C 1
ATOM 1044 O O . THR A 1 125 ? -12.371 -9.110 -8.010 1.00 91.25 125 THR A O 1
ATOM 1047 N N . PRO A 1 126 ? -13.450 -10.969 -8.661 1.00 89.00 126 PRO A N 1
ATOM 1048 C CA . PRO A 1 126 ? -14.592 -10.804 -7.759 1.00 89.00 126 PRO A CA 1
ATOM 1049 C C . PRO A 1 126 ? -14.281 -11.231 -6.310 1.00 89.00 126 PRO A C 1
ATOM 1051 O O . PRO A 1 126 ? -15.088 -11.909 -5.679 1.00 89.00 126 PRO A O 1
ATOM 1054 N N . LEU A 1 127 ? -13.106 -10.868 -5.787 1.00 91.06 127 LEU A N 1
ATOM 1055 C CA . LEU A 1 127 ? -12.727 -11.120 -4.392 1.00 91.06 127 LEU A CA 1
ATOM 1056 C C . LEU A 1 127 ? -13.119 -9.936 -3.505 1.00 91.06 127 LEU A C 1
ATOM 1058 O O . LEU A 1 127 ? -13.151 -8.795 -3.962 1.00 91.06 127 LEU A O 1
ATOM 1062 N N . GLN A 1 128 ? -13.412 -10.215 -2.235 1.00 90.19 128 GLN A N 1
ATOM 1063 C CA . GLN A 1 128 ? -13.823 -9.225 -1.235 1.00 90.19 128 GLN A CA 1
ATOM 1064 C C . GLN A 1 128 ? -13.176 -9.526 0.119 1.00 90.19 128 GLN A C 1
ATOM 1066 O O . GLN A 1 128 ? -12.684 -10.628 0.365 1.00 90.19 128 GLN A O 1
ATOM 1071 N N . GLY A 1 129 ? -13.198 -8.550 1.023 1.00 89.69 129 GLY A N 1
ATOM 1072 C CA . GLY A 1 129 ? -12.704 -8.706 2.385 1.00 89.69 129 GLY A CA 1
ATOM 1073 C C . GLY A 1 129 ? -11.213 -9.031 2.410 1.00 89.69 129 GLY A C 1
ATOM 1074 O O . GLY A 1 129 ? -10.404 -8.340 1.791 1.00 89.69 129 GLY A O 1
ATOM 1075 N N . LYS A 1 130 ? -10.841 -10.083 3.143 1.00 90.25 130 LYS A N 1
ATOM 1076 C CA . L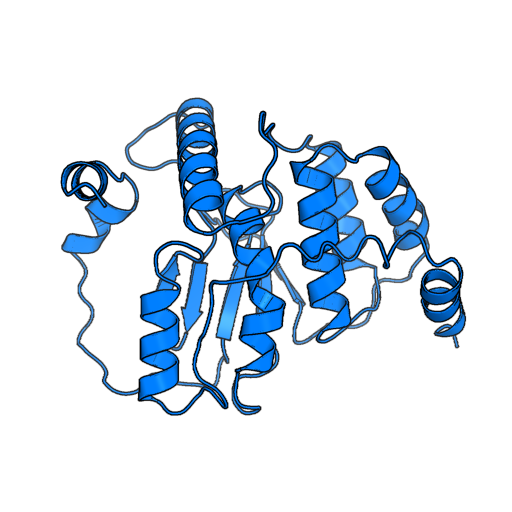YS A 1 130 ? -9.444 -10.516 3.264 1.00 90.25 130 LYS A CA 1
ATOM 1077 C C . LYS A 1 130 ? -8.866 -11.050 1.961 1.00 90.25 130 LYS A C 1
ATOM 1079 O O . LYS A 1 130 ? -7.721 -10.743 1.651 1.00 90.25 130 LYS A O 1
ATOM 1084 N N . ASP A 1 131 ? -9.654 -11.786 1.183 1.00 91.38 131 ASP A N 1
ATOM 1085 C CA . ASP A 1 131 ? -9.173 -12.395 -0.060 1.00 91.38 131 ASP A CA 1
ATOM 1086 C C . ASP A 1 131 ? -8.791 -11.320 -1.084 1.00 91.38 131 ASP A C 1
ATOM 1088 O O . ASP A 1 131 ? -7.805 -11.457 -1.808 1.00 91.38 131 ASP A O 1
ATOM 1092 N N . PHE A 1 132 ? -9.512 -10.192 -1.079 1.00 94.25 132 PHE A N 1
ATOM 1093 C CA . PHE A 1 132 ? -9.123 -9.020 -1.858 1.00 94.25 132 PHE A CA 1
ATOM 1094 C C . PHE A 1 132 ? -7.805 -8.403 -1.367 1.00 94.25 132 PHE A C 1
ATOM 1096 O O . PHE A 1 132 ? -6.970 -8.028 -2.188 1.00 94.25 132 PHE A O 1
ATOM 1103 N N . LEU A 1 133 ? -7.588 -8.300 -0.049 1.00 95.19 133 LEU A N 1
ATOM 1104 C CA . LEU A 1 133 ? -6.332 -7.772 0.502 1.00 95.19 133 LEU A CA 1
ATOM 1105 C C . LEU A 1 133 ? -5.131 -8.660 0.148 1.00 95.19 133 LEU A C 1
ATOM 1107 O O . LEU A 1 133 ? -4.080 -8.120 -0.195 1.00 95.19 133 LEU A O 1
ATOM 1111 N N . TYR A 1 134 ? -5.296 -9.986 0.154 1.00 93.94 134 TYR A N 1
ATOM 1112 C CA . TYR A 1 134 ? -4.256 -10.908 -0.310 1.00 93.94 134 TYR A CA 1
ATOM 1113 C C . TYR A 1 134 ? -3.962 -10.727 -1.802 1.00 93.94 134 TYR A C 1
ATOM 1115 O O . TYR A 1 134 ? -2.804 -10.560 -2.176 1.00 93.94 134 TYR A O 1
ATOM 1123 N N . LEU A 1 135 ? -4.996 -10.659 -2.651 1.00 95.81 135 LEU A N 1
ATOM 1124 C CA . LEU A 1 135 ? -4.811 -10.378 -4.079 1.00 95.81 135 LEU A CA 1
ATOM 1125 C C . LEU A 1 135 ? -4.098 -9.037 -4.306 1.00 95.81 135 LEU A C 1
ATOM 1127 O O . LEU A 1 135 ? -3.234 -8.934 -5.177 1.00 95.81 135 LEU A O 1
ATOM 1131 N N . LEU A 1 136 ? -4.468 -8.004 -3.546 1.00 97.50 136 LEU A N 1
ATOM 1132 C CA . LEU A 1 136 ? -3.855 -6.684 -3.627 1.00 97.50 136 LEU A CA 1
ATOM 1133 C C . LEU A 1 136 ? -2.355 -6.761 -3.333 1.00 97.50 136 LEU A C 1
ATOM 1135 O O . LEU A 1 136 ? -1.555 -6.275 -4.134 1.00 97.50 136 LEU A O 1
ATOM 1139 N N . GLU A 1 137 ? -1.973 -7.382 -2.218 1.00 96.25 137 GLU A N 1
ATOM 1140 C CA . GLU A 1 137 ? -0.571 -7.584 -1.852 1.00 96.25 137 GLU A CA 1
ATOM 1141 C C . GLU A 1 137 ? 0.189 -8.377 -2.924 1.00 96.25 137 GLU A C 1
ATOM 1143 O O . GLU A 1 137 ? 1.248 -7.933 -3.374 1.00 96.25 137 GLU A O 1
ATOM 1148 N N . ASP A 1 138 ? -0.387 -9.477 -3.410 1.00 95.88 138 ASP A N 1
ATOM 1149 C CA . ASP A 1 138 ? 0.200 -10.336 -4.440 1.00 95.88 138 ASP A CA 1
ATOM 1150 C C . ASP A 1 138 ? 0.425 -9.596 -5.763 1.00 95.88 138 ASP A C 1
ATOM 1152 O O . ASP A 1 138 ? 1.490 -9.710 -6.378 1.00 95.88 138 ASP A O 1
ATOM 1156 N N . VAL A 1 139 ? -0.549 -8.802 -6.217 1.00 97.44 139 VAL A N 1
ATOM 1157 C CA . VAL A 1 139 ? -0.426 -7.993 -7.440 1.00 97.44 139 VAL A CA 1
ATOM 1158 C C . VAL A 1 139 ? 0.710 -6.984 -7.307 1.00 97.44 139 VAL A C 1
ATOM 1160 O O . VAL A 1 139 ? 1.534 -6.864 -8.217 1.00 97.44 139 VAL A O 1
ATOM 1163 N N . PHE A 1 140 ? 0.804 -6.293 -6.171 1.00 97.31 140 PHE A N 1
ATOM 1164 C CA . PHE A 1 140 ? 1.928 -5.404 -5.895 1.00 97.31 140 PHE A CA 1
ATOM 1165 C C . PHE A 1 140 ? 3.256 -6.169 -5.848 1.00 97.31 140 PHE A C 1
ATOM 1167 O O . PHE A 1 140 ? 4.232 -5.738 -6.461 1.00 97.31 140 PHE A O 1
ATOM 1174 N N . HIS A 1 141 ? 3.300 -7.326 -5.189 1.00 94.69 141 HIS A N 1
ATOM 1175 C CA . HIS A 1 141 ? 4.494 -8.157 -5.133 1.00 94.69 141 HIS A CA 1
ATOM 1176 C C . HIS A 1 141 ? 4.960 -8.576 -6.535 1.00 94.69 141 HIS A C 1
ATOM 1178 O O . HIS A 1 141 ? 6.136 -8.425 -6.876 1.00 94.69 141 HIS A O 1
ATOM 1184 N N . MET A 1 142 ? 4.041 -9.033 -7.386 1.00 95.00 142 MET A N 1
ATOM 1185 C CA . MET A 1 142 ? 4.350 -9.408 -8.764 1.00 95.00 142 MET A CA 1
ATOM 1186 C C . MET A 1 142 ? 4.852 -8.226 -9.595 1.00 95.00 142 MET A C 1
ATOM 1188 O O . MET A 1 142 ? 5.792 -8.390 -10.376 1.00 95.00 142 MET A O 1
ATOM 1192 N N . LEU A 1 143 ? 4.251 -7.043 -9.427 1.00 94.88 143 LEU A N 1
ATOM 1193 C CA . LEU A 1 143 ? 4.666 -5.821 -10.118 1.00 94.88 143 LEU A CA 1
ATOM 1194 C C . LEU A 1 143 ? 6.085 -5.390 -9.739 1.00 94.88 143 LEU A C 1
ATOM 1196 O O . LEU A 1 143 ? 6.898 -5.123 -10.626 1.00 94.88 143 LEU A O 1
ATOM 1200 N N . TRP A 1 144 ? 6.370 -5.322 -8.438 1.00 94.69 144 TRP A N 1
ATOM 1201 C CA . TRP A 1 144 ? 7.594 -4.725 -7.897 1.00 94.69 144 TRP A CA 1
ATOM 1202 C C . TRP A 1 144 ? 8.793 -5.680 -7.853 1.00 94.69 144 TRP A C 1
ATOM 1204 O O . TRP A 1 144 ? 9.924 -5.213 -7.780 1.00 94.69 144 TRP A O 1
ATOM 1214 N N . ASN A 1 145 ? 8.569 -6.993 -7.975 1.00 91.75 145 ASN A N 1
ATOM 1215 C CA . ASN A 1 145 ? 9.631 -8.010 -8.091 1.00 91.75 145 ASN A CA 1
ATOM 1216 C C . ASN A 1 145 ? 9.700 -8.620 -9.498 1.00 91.75 145 ASN A C 1
ATOM 1218 O O . ASN A 1 145 ? 10.162 -9.744 -9.682 1.00 91.75 145 ASN A O 1
ATOM 1222 N N . GLN A 1 146 ? 9.188 -7.900 -10.503 1.00 92.00 146 GLN A N 1
ATOM 1223 C CA . GLN A 1 146 ? 9.353 -8.232 -11.922 1.00 92.00 146 GLN A CA 1
ATOM 1224 C C . GLN A 1 146 ? 8.806 -9.624 -12.311 1.00 92.00 146 GLN A C 1
ATOM 1226 O O . GLN A 1 146 ? 9.215 -10.215 -13.315 1.00 92.00 146 GLN A O 1
ATOM 1231 N N . GLN A 1 147 ? 7.821 -10.151 -11.573 1.00 92.56 147 GLN A N 1
ATOM 1232 C CA . GLN A 1 147 ? 7.196 -11.456 -11.831 1.00 92.56 147 GLN A CA 1
ATOM 1233 C C . GLN A 1 147 ? 6.129 -11.363 -12.939 1.00 92.56 147 GLN A C 1
ATOM 1235 O O . GLN A 1 147 ? 5.011 -11.872 -12.818 1.00 92.56 147 GLN A O 1
ATOM 1240 N N . TYR A 1 148 ? 6.474 -10.726 -14.061 1.00 93.81 148 TYR A N 1
ATOM 1241 C CA . TYR A 1 148 ? 5.536 -10.393 -15.138 1.00 93.81 148 TYR A CA 1
ATOM 1242 C C . TYR A 1 148 ? 4.894 -11.619 -15.801 1.00 93.81 148 TYR A C 1
ATOM 1244 O O . TYR A 1 148 ? 3.792 -11.521 -16.334 1.00 93.81 148 TYR A O 1
ATOM 1252 N N . GLY A 1 149 ? 5.543 -12.789 -15.750 1.00 93.75 149 GLY A N 1
ATOM 1253 C CA . GLY A 1 149 ? 4.951 -14.044 -16.223 1.00 93.75 149 GLY A CA 1
ATOM 1254 C C . GLY A 1 149 ? 3.702 -14.446 -15.431 1.00 93.75 149 GLY A C 1
ATOM 1255 O O . GLY A 1 149 ? 2.675 -14.760 -16.033 1.00 93.75 149 GLY A O 1
ATOM 1256 N N . LYS A 1 150 ? 3.768 -14.370 -14.092 1.00 93.94 150 LYS A N 1
ATOM 1257 C CA . LYS A 1 150 ? 2.629 -14.655 -13.202 1.00 93.94 150 LYS A CA 1
ATOM 1258 C C . LYS A 1 150 ? 1.537 -13.599 -13.356 1.00 93.94 150 LYS A C 1
ATOM 1260 O O . LYS A 1 150 ? 0.373 -13.946 -13.544 1.00 93.94 150 LYS A O 1
ATOM 1265 N N . LEU A 1 151 ? 1.928 -12.323 -13.398 1.00 95.44 151 LEU A N 1
ATOM 1266 C CA . LEU A 1 151 ? 0.996 -11.216 -13.611 1.00 95.44 151 LEU A CA 1
ATOM 1267 C C . LEU A 1 151 ? 0.209 -11.382 -14.920 1.00 95.44 151 LEU A C 1
ATOM 1269 O O . LEU A 1 151 ? -1.012 -11.252 -14.938 1.00 95.44 151 LEU A O 1
ATOM 1273 N N . LYS A 1 152 ? 0.888 -11.748 -16.013 1.00 96.38 152 LYS A N 1
ATOM 1274 C CA . LYS A 1 152 ? 0.253 -11.970 -17.317 1.00 96.38 152 LYS A CA 1
ATOM 1275 C C . LYS A 1 152 ? -0.724 -13.148 -17.304 1.00 96.38 152 LYS A C 1
ATOM 1277 O O . LYS A 1 152 ? -1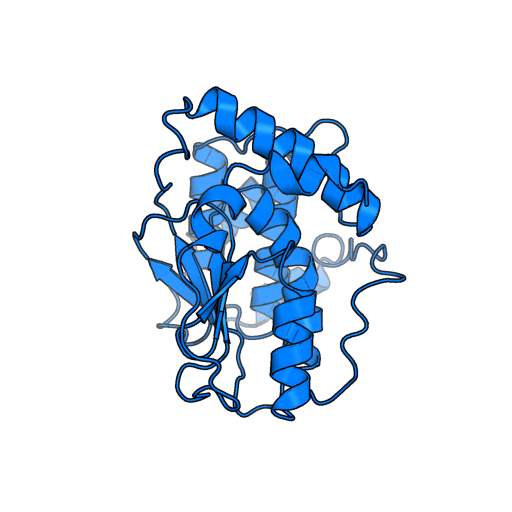.755 -13.081 -17.975 1.00 96.38 152 LYS A O 1
ATOM 1282 N N . MET A 1 153 ? -0.420 -14.209 -16.552 1.00 94.81 153 MET A N 1
ATOM 1283 C CA . MET A 1 153 ? -1.331 -15.341 -16.360 1.00 94.81 153 MET A CA 1
ATOM 1284 C C . MET A 1 153 ? -2.611 -14.889 -15.647 1.00 94.81 153 MET A C 1
ATOM 1286 O O . MET A 1 153 ? -3.699 -15.074 -16.194 1.00 94.81 153 MET A O 1
ATOM 1290 N N . LEU A 1 154 ? -2.492 -14.204 -14.506 1.00 95.00 154 LEU A N 1
ATOM 1291 C CA . LEU A 1 154 ? -3.648 -13.672 -13.772 1.00 95.00 154 LEU A CA 1
ATOM 1292 C C . LEU A 1 154 ? -4.461 -12.684 -14.608 1.00 95.00 154 LEU A C 1
ATOM 1294 O O . LEU A 1 154 ? -5.685 -12.758 -14.649 1.00 95.00 154 LEU A O 1
ATOM 1298 N N . TYR A 1 155 ? -3.790 -11.808 -15.352 1.00 96.56 155 TYR A N 1
ATOM 1299 C CA . TYR A 1 155 ? -4.436 -10.881 -16.273 1.00 96.56 155 TYR A CA 1
ATOM 1300 C C . TYR A 1 155 ? -5.247 -11.600 -17.355 1.00 96.56 155 TYR A C 1
ATOM 1302 O O . TYR A 1 155 ? -6.355 -11.174 -17.680 1.00 96.56 155 TYR A O 1
ATOM 1310 N N . SER A 1 156 ? -4.722 -12.700 -17.908 1.00 94.31 156 SER A N 1
ATOM 1311 C CA . SER A 1 156 ? -5.449 -13.491 -18.904 1.00 94.31 156 SER A CA 1
ATOM 1312 C C . SER A 1 156 ? -6.745 -14.073 -18.339 1.00 94.31 156 SER A C 1
ATOM 1314 O O . SER A 1 156 ? -7.758 -14.044 -19.028 1.00 94.31 156 SER A O 1
ATOM 1316 N N . MET A 1 157 ? -6.749 -14.490 -17.069 1.00 91.06 157 MET A N 1
ATOM 1317 C CA . MET A 1 157 ? -7.947 -14.965 -16.373 1.00 91.06 157 MET A CA 1
ATOM 1318 C C . MET A 1 157 ? -8.914 -13.808 -16.085 1.00 91.06 157 MET A C 1
ATOM 1320 O O . MET A 1 157 ? -10.075 -13.850 -16.493 1.00 91.06 157 MET A O 1
ATOM 1324 N N . ALA A 1 158 ? -8.418 -12.728 -15.473 1.00 92.25 158 ALA A N 1
ATOM 1325 C CA . ALA A 1 158 ? -9.217 -11.573 -15.062 1.00 92.25 158 ALA A CA 1
ATOM 1326 C C . ALA A 1 158 ? -9.916 -10.863 -16.231 1.00 92.25 158 ALA A C 1
ATOM 1328 O O . ALA A 1 158 ? -11.008 -10.316 -16.080 1.00 92.25 158 ALA A O 1
ATOM 1329 N N . LYS A 1 159 ? -9.328 -10.898 -17.432 1.00 91.38 159 LYS A N 1
ATOM 1330 C CA . LYS A 1 159 ? -9.953 -10.362 -18.650 1.00 91.38 159 LYS A CA 1
ATOM 1331 C C . LYS A 1 159 ? -11.303 -10.980 -18.979 1.00 91.38 159 LYS A C 1
ATOM 1333 O O . LYS A 1 159 ? -12.135 -10.287 -19.567 1.00 91.38 159 LYS A O 1
ATOM 1338 N N . HIS A 1 160 ? -11.477 -12.259 -18.666 1.00 88.19 160 HIS A N 1
ATOM 1339 C CA . HIS A 1 160 ? -12.686 -13.008 -18.985 1.00 88.19 160 HIS A CA 1
ATOM 1340 C C . HIS A 1 160 ? -13.778 -12.835 -17.929 1.00 88.19 160 HIS A C 1
ATOM 1342 O O . HIS A 1 160 ? -14.941 -13.112 -18.220 1.00 88.19 160 HIS A O 1
ATOM 1348 N N . TYR A 1 161 ? -13.436 -12.333 -16.742 1.00 86.81 161 TYR A N 1
ATOM 1349 C CA . TYR A 1 161 ? -14.421 -12.007 -15.722 1.00 86.81 161 TYR A CA 1
ATOM 1350 C C . TYR A 1 161 ? -15.240 -10.780 -16.122 1.00 86.81 161 TYR A C 1
ATOM 1352 O O . TYR A 1 161 ? -14.729 -9.793 -16.667 1.00 86.81 161 TYR A O 1
ATOM 1360 N N . GLN A 1 162 ? -16.543 -10.851 -15.848 1.00 83.75 162 GLN A N 1
ATOM 1361 C CA . GLN A 1 162 ? -17.393 -9.670 -15.886 1.00 83.75 162 GLN A CA 1
ATOM 1362 C C . GLN A 1 162 ? -16.997 -8.749 -14.738 1.00 83.75 162 GLN A C 1
ATOM 1364 O O . GLN A 1 162 ? -16.602 -9.215 -13.672 1.00 83.75 162 GLN A O 1
ATOM 1369 N N . LYS A 1 163 ? -17.114 -7.436 -14.957 1.00 83.19 163 LYS A N 1
ATOM 1370 C CA . LYS A 1 163 ? -16.847 -6.469 -13.896 1.00 83.19 163 LYS A CA 1
ATOM 1371 C C . LYS A 1 163 ? -17.791 -6.762 -12.718 1.00 83.19 163 LYS A C 1
ATOM 1373 O O . LYS A 1 163 ? -19.007 -6.759 -12.942 1.00 83.19 163 LYS A O 1
ATOM 1378 N N . PRO A 1 164 ? -17.264 -7.025 -11.510 1.00 85.38 164 PRO A N 1
ATOM 1379 C CA . PRO A 1 164 ? -18.098 -7.282 -10.349 1.00 85.38 164 PRO A CA 1
ATOM 1380 C C . PRO A 1 164 ? -18.956 -6.048 -10.019 1.00 85.38 164 PRO A C 1
ATOM 1382 O O . PRO A 1 164 ? -18.646 -4.929 -10.452 1.00 85.38 164 PRO A O 1
ATOM 1385 N N . PRO A 1 165 ? -20.057 -6.225 -9.267 1.00 85.62 165 PRO A N 1
ATOM 1386 C CA . PRO A 1 165 ? -20.809 -5.097 -8.733 1.00 85.62 165 PRO A CA 1
ATOM 1387 C C . PRO A 1 165 ? -19.915 -4.205 -7.860 1.00 85.62 165 PRO A C 1
ATOM 1389 O O . PRO A 1 165 ? -18.854 -4.621 -7.400 1.00 85.62 165 PRO A O 1
ATOM 1392 N N . ALA A 1 166 ? -20.354 -2.964 -7.634 1.00 84.62 166 ALA A N 1
ATOM 1393 C CA . ALA A 1 166 ? -19.611 -2.006 -6.821 1.00 84.62 166 ALA A CA 1
ATOM 1394 C C . ALA A 1 166 ? -19.303 -2.564 -5.421 1.00 84.62 166 ALA A C 1
ATOM 1396 O O . ALA A 1 166 ? -20.211 -2.983 -4.701 1.00 84.62 166 ALA A O 1
ATOM 1397 N N . ASP A 1 167 ? -18.025 -2.519 -5.050 1.00 85.62 167 ASP A N 1
ATOM 1398 C CA . ASP A 1 167 ? -17.507 -3.003 -3.777 1.00 85.62 167 ASP A CA 1
ATOM 1399 C C . ASP A 1 167 ? -17.331 -1.833 -2.783 1.00 85.62 167 ASP A C 1
ATOM 1401 O O . ASP A 1 167 ? -16.683 -0.833 -3.112 1.00 85.62 167 ASP A O 1
ATOM 1405 N N . PRO A 1 168 ? -17.904 -1.899 -1.565 1.00 86.06 168 PRO A N 1
ATOM 1406 C CA . PRO A 1 168 ? -17.659 -0.894 -0.530 1.00 86.06 168 PRO A CA 1
ATOM 1407 C C . PRO A 1 168 ? -16.210 -0.873 -0.009 1.00 86.06 168 PRO A C 1
ATOM 1409 O O . PRO A 1 168 ? -15.807 0.133 0.588 1.00 86.06 168 PRO A O 1
ATOM 1412 N N . GLN A 1 169 ? -15.428 -1.935 -0.218 1.00 92.31 169 GLN A N 1
ATOM 1413 C CA . GLN A 1 169 ? -14.021 -2.011 0.165 1.00 92.31 169 GLN A CA 1
ATOM 1414 C C . GLN A 1 169 ? -13.127 -1.336 -0.886 1.00 92.31 169 GLN A C 1
ATOM 1416 O O . GLN A 1 169 ? -12.404 -0.399 -0.547 1.00 92.31 169 GLN A O 1
ATOM 1421 N N . PHE A 1 170 ? -13.205 -1.731 -2.159 1.00 94.38 170 PHE A N 1
ATOM 1422 C CA . PHE A 1 170 ? -12.311 -1.253 -3.220 1.00 94.38 170 PHE A CA 1
ATOM 1423 C C . PHE A 1 170 ? -12.915 -0.176 -4.137 1.00 94.38 170 PHE A C 1
ATOM 1425 O O . PHE A 1 170 ? -14.002 -0.322 -4.688 1.00 94.38 170 PHE A O 1
ATOM 1432 N N . HIS A 1 171 ? -12.174 0.917 -4.348 1.00 93.88 171 HIS A N 1
ATOM 1433 C CA . HIS A 1 171 ? -12.573 2.003 -5.240 1.00 93.88 171 HIS A CA 1
ATOM 1434 C C . HIS A 1 171 ? -11.436 2.467 -6.148 1.00 93.88 171 HIS A C 1
ATOM 1436 O O . HIS A 1 171 ? -10.329 2.776 -5.707 1.00 93.88 171 HIS A O 1
ATOM 1442 N N . CYS A 1 172 ? -11.793 2.669 -7.407 1.00 92.19 172 CYS A N 1
ATOM 1443 C CA . CYS A 1 172 ? -10.965 3.250 -8.452 1.00 92.19 172 CYS A CA 1
ATOM 1444 C C . CYS A 1 172 ? -11.238 4.756 -8.553 1.00 92.19 172 CYS A C 1
ATOM 1446 O O . CYS A 1 172 ? -12.397 5.159 -8.690 1.00 92.19 172 CYS A O 1
ATOM 1448 N N . LYS A 1 173 ? -10.207 5.603 -8.478 1.00 94.56 173 LYS A N 1
ATOM 1449 C CA . LYS A 1 173 ? -10.354 7.065 -8.600 1.00 94.56 173 LYS A CA 1
ATOM 1450 C C . LYS A 1 173 ? -9.244 7.677 -9.443 1.00 94.56 173 LYS A C 1
ATOM 1452 O O . LYS A 1 173 ? -8.160 7.128 -9.519 1.00 94.56 173 LYS A O 1
ATOM 1457 N N . SER A 1 174 ? -9.500 8.869 -9.972 1.00 95.19 174 SER A N 1
ATOM 1458 C CA . SER A 1 174 ? -8.476 9.696 -10.614 1.00 95.19 174 SER A CA 1
ATOM 1459 C C . SER A 1 174 ? -8.198 10.920 -9.757 1.00 95.19 174 SER A C 1
ATOM 1461 O O . SER A 1 174 ? -8.812 11.974 -9.924 1.00 95.19 174 SER A O 1
ATOM 1463 N N . ILE A 1 175 ? -7.332 10.735 -8.760 1.00 95.56 175 ILE A N 1
ATOM 1464 C CA . ILE A 1 175 ? -6.932 11.774 -7.803 1.00 95.56 175 ILE A CA 1
ATOM 1465 C C . ILE A 1 175 ? -5.408 11.808 -7.6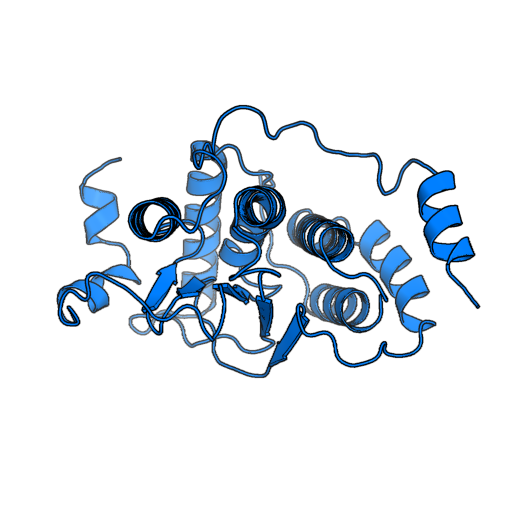51 1.00 95.56 175 ILE A C 1
ATOM 1467 O O . ILE A 1 175 ? -4.787 10.755 -7.524 1.00 95.56 175 ILE A O 1
ATOM 1471 N N . PRO A 1 176 ? -4.767 12.982 -7.610 1.00 96.19 176 PRO A N 1
ATOM 1472 C CA . PRO A 1 176 ? -3.316 13.044 -7.498 1.00 96.19 176 PRO A CA 1
ATOM 1473 C C . PRO A 1 176 ? -2.853 12.516 -6.132 1.00 96.19 176 PRO A C 1
ATOM 1475 O O . PRO A 1 176 ? -3.168 13.098 -5.092 1.00 96.19 176 PRO A O 1
ATOM 1478 N N . ILE A 1 177 ? -2.075 11.431 -6.135 1.00 95.56 177 ILE A N 1
ATOM 1479 C CA . ILE A 1 177 ? -1.430 10.866 -4.940 1.00 95.56 177 ILE A CA 1
ATOM 1480 C C . ILE A 1 177 ? 0.089 10.973 -5.101 1.00 95.56 177 ILE A C 1
ATOM 1482 O O . ILE A 1 177 ? 0.651 10.479 -6.081 1.00 95.56 177 ILE A O 1
ATOM 1486 N N . LEU A 1 178 ? 0.761 11.619 -4.141 1.00 93.56 178 LEU A N 1
ATOM 1487 C CA . LEU A 1 178 ? 2.227 11.722 -4.134 1.00 93.56 178 LEU A CA 1
ATOM 1488 C C . LEU A 1 178 ? 2.877 10.442 -3.601 1.00 93.56 178 LEU A C 1
ATOM 1490 O O . LEU A 1 178 ? 3.745 9.880 -4.259 1.00 93.56 178 LEU A O 1
ATOM 1494 N N . THR A 1 179 ? 2.442 10.007 -2.420 1.00 94.06 179 THR A N 1
ATOM 1495 C CA . THR A 1 179 ? 2.847 8.767 -1.746 1.00 94.06 179 THR A CA 1
ATOM 1496 C C . THR A 1 179 ? 1.645 8.169 -1.033 1.00 94.06 179 THR A C 1
ATOM 1498 O O . THR A 1 179 ? 0.714 8.902 -0.686 1.00 94.06 179 THR A O 1
ATOM 1501 N N . ALA A 1 180 ? 1.667 6.861 -0.787 1.00 96.31 180 ALA A N 1
ATOM 1502 C CA . ALA A 1 180 ? 0.625 6.170 -0.039 1.00 96.31 180 ALA A CA 1
ATOM 1503 C C . ALA A 1 180 ? 0.315 6.827 1.314 1.00 96.31 180 ALA A C 1
ATOM 1505 O O . ALA A 1 180 ? 1.216 7.167 2.095 1.00 96.31 180 ALA A O 1
ATOM 1506 N N . TYR A 1 181 ? -0.973 6.951 1.635 1.00 97.00 181 TYR A N 1
ATOM 1507 C CA . TYR A 1 181 ? -1.417 7.465 2.929 1.00 97.00 181 TYR A CA 1
ATOM 1508 C C . TYR A 1 181 ? -2.737 6.848 3.384 1.00 97.00 181 TYR A C 1
ATOM 1510 O O . TYR A 1 181 ? -3.611 6.535 2.581 1.00 97.00 181 TYR A O 1
ATOM 1518 N N . PHE A 1 182 ? -2.903 6.730 4.698 1.00 96.88 182 PHE A N 1
ATOM 1519 C CA . PHE A 1 182 ? -4.191 6.474 5.324 1.00 96.88 182 PHE A CA 1
ATOM 1520 C C . PHE A 1 182 ? -4.934 7.779 5.584 1.00 96.88 182 PHE A C 1
ATOM 1522 O O . PHE A 1 182 ? -4.327 8.778 5.974 1.00 96.88 182 PHE A O 1
ATOM 1529 N N . GLU A 1 183 ? -6.253 7.750 5.457 1.00 96.38 183 GLU A N 1
ATOM 1530 C CA . GLU A 1 183 ? -7.152 8.794 5.927 1.00 96.38 183 GLU A CA 1
ATOM 1531 C C . GLU A 1 183 ? -8.049 8.243 7.037 1.00 96.38 183 GLU A C 1
ATOM 1533 O O . GLU A 1 183 ? -8.739 7.240 6.859 1.00 96.38 183 GLU A O 1
ATOM 1538 N N . PHE A 1 184 ? -8.054 8.924 8.182 1.00 94.88 184 PHE A N 1
ATOM 1539 C CA . PHE A 1 184 ? -8.931 8.610 9.304 1.00 94.88 184 PHE A CA 1
ATOM 1540 C C . PHE A 1 184 ? -9.468 9.899 9.925 1.00 94.88 184 PHE A C 1
ATOM 1542 O O . PHE A 1 184 ? -8.694 10.774 10.326 1.00 94.88 184 PHE A O 1
ATOM 1549 N N . GLY A 1 185 ? -10.796 10.043 9.964 1.00 91.00 185 GLY A N 1
ATOM 1550 C CA . GLY A 1 185 ? -11.475 11.225 10.502 1.00 91.00 185 GLY A CA 1
ATOM 1551 C C . GLY A 1 185 ? -10.993 12.555 9.914 1.00 91.00 185 GLY A C 1
ATOM 1552 O O . GLY A 1 185 ? -10.778 13.517 10.651 1.00 91.00 185 GLY A O 1
ATOM 1553 N N . GLY A 1 186 ? -10.753 12.591 8.599 1.00 89.69 186 GLY A N 1
ATOM 1554 C CA . GLY A 1 186 ? -10.275 13.776 7.877 1.00 89.69 186 GLY A CA 1
ATOM 1555 C C . GLY A 1 186 ? -8.786 14.091 8.060 1.00 89.69 186 GLY A C 1
ATOM 1556 O O . GLY A 1 186 ? -8.331 15.152 7.637 1.00 89.69 186 GLY A O 1
ATOM 1557 N N . ARG A 1 187 ? -8.011 13.204 8.695 1.00 91.31 187 ARG A N 1
ATOM 1558 C CA . ARG A 1 187 ? -6.556 13.344 8.839 1.00 91.31 187 ARG A CA 1
ATOM 1559 C C . ARG A 1 187 ? -5.816 12.338 7.983 1.00 91.31 187 ARG A C 1
ATOM 1561 O O . ARG A 1 187 ? -6.181 11.168 7.971 1.00 91.31 187 ARG A O 1
ATOM 1568 N N . GLN A 1 188 ? -4.731 12.794 7.365 1.00 93.69 188 GLN A N 1
ATOM 1569 C CA . GLN A 1 188 ? -3.839 11.961 6.566 1.00 93.69 188 GLN A CA 1
ATOM 1570 C C . GLN A 1 188 ? -2.625 11.481 7.382 1.00 93.69 188 GLN A C 1
ATOM 1572 O O . GLN A 1 188 ? -2.070 12.210 8.215 1.00 93.69 188 GLN A O 1
ATOM 1577 N N . TYR A 1 189 ? -2.222 10.237 7.149 1.00 92.25 189 TYR A N 1
ATOM 1578 C CA . TYR A 1 189 ? -1.081 9.567 7.770 1.00 92.25 189 TYR A CA 1
ATOM 1579 C C . TYR A 1 189 ? -0.283 8.883 6.662 1.00 92.25 189 TYR A C 1
ATOM 1581 O O . TYR A 1 189 ? -0.817 7.986 6.020 1.00 92.25 189 TYR A O 1
ATOM 1589 N N . HIS A 1 190 ? 0.972 9.273 6.428 1.00 89.88 190 HIS A N 1
ATOM 1590 C CA . HIS A 1 190 ? 1.803 8.576 5.439 1.00 89.88 190 HIS A CA 1
ATOM 1591 C C . HIS A 1 190 ? 1.922 7.096 5.796 1.00 89.88 190 HIS A C 1
ATOM 1593 O O . HIS A 1 190 ? 2.201 6.765 6.948 1.00 89.88 190 HIS A O 1
ATOM 1599 N N . ALA A 1 191 ? 1.671 6.218 4.826 1.00 83.69 191 ALA A N 1
ATOM 1600 C CA . ALA A 1 191 ? 1.287 4.844 5.124 1.00 83.69 191 ALA A CA 1
ATOM 1601 C C . ALA A 1 191 ? 2.341 4.088 5.942 1.00 83.69 191 ALA A C 1
ATOM 1603 O O . ALA A 1 191 ? 2.014 3.567 7.001 1.00 83.69 191 ALA A O 1
ATOM 1604 N N . VAL A 1 192 ? 3.605 4.103 5.515 1.00 83.25 192 VAL A N 1
ATOM 1605 C CA . VAL A 1 192 ? 4.706 3.445 6.244 1.00 83.25 192 VAL A CA 1
ATOM 1606 C C . VAL A 1 192 ? 5.176 4.296 7.430 1.00 83.25 192 VAL A C 1
ATOM 1608 O O . VAL A 1 192 ? 5.329 3.821 8.554 1.00 83.25 192 VAL A O 1
ATOM 1611 N N . ASP A 1 193 ? 5.357 5.590 7.191 1.00 81.88 193 ASP A N 1
ATOM 1612 C CA . ASP A 1 193 ? 6.033 6.520 8.097 1.00 81.88 193 ASP A CA 1
ATOM 1613 C C . ASP A 1 193 ? 5.231 6.924 9.340 1.00 81.88 193 ASP A C 1
ATOM 1615 O O . ASP A 1 193 ? 5.792 7.200 10.408 1.00 81.88 193 ASP A O 1
ATOM 1619 N N . ASP A 1 194 ? 3.913 7.026 9.191 1.00 85.25 194 ASP A N 1
ATOM 1620 C CA . ASP A 1 194 ? 2.984 7.445 10.233 1.00 85.25 194 ASP A CA 1
ATOM 1621 C C . ASP A 1 194 ? 2.123 6.277 10.737 1.00 85.25 194 ASP A C 1
ATOM 1623 O O . ASP A 1 194 ? 1.237 6.517 11.563 1.00 85.25 194 ASP A O 1
ATOM 1627 N N . LEU A 1 195 ? 2.388 5.024 10.332 1.00 85.12 195 LEU A N 1
ATOM 1628 C CA . LEU A 1 195 ? 1.605 3.859 10.772 1.00 85.12 195 LEU A CA 1
ATOM 1629 C C . LEU A 1 195 ? 1.527 3.785 12.298 1.00 85.12 195 LEU A C 1
ATOM 1631 O O . LEU A 1 195 ? 0.447 3.692 12.869 1.00 85.12 195 LEU A O 1
ATOM 1635 N N . LEU A 1 196 ? 2.656 3.962 12.989 1.00 83.19 196 LEU A N 1
ATOM 1636 C CA . LEU A 1 196 ? 2.696 3.986 14.454 1.00 83.19 196 LEU A CA 1
ATOM 1637 C C . LEU A 1 196 ? 1.862 5.134 15.057 1.00 83.19 196 LEU A C 1
ATOM 1639 O O . LEU A 1 196 ? 1.328 5.025 16.161 1.00 83.19 196 LEU A O 1
ATOM 1643 N N . ARG A 1 197 ? 1.769 6.274 14.362 1.00 86.19 197 ARG A N 1
ATOM 1644 C CA . ARG A 1 197 ? 0.951 7.416 14.794 1.00 86.19 197 ARG A CA 1
ATOM 1645 C C . ARG A 1 197 ? -0.534 7.122 14.599 1.00 86.19 197 ARG A C 1
ATOM 1647 O O . ARG A 1 197 ? -1.328 7.488 15.469 1.00 86.19 197 ARG A O 1
ATOM 1654 N N . LEU A 1 198 ? -0.895 6.487 13.486 1.00 90.75 198 LEU A N 1
ATOM 1655 C CA . LEU A 1 198 ? -2.249 6.025 13.200 1.00 90.75 198 LEU A CA 1
ATOM 1656 C C . LEU A 1 198 ? -2.685 4.977 14.227 1.00 90.75 198 LEU A C 1
ATOM 1658 O O . LEU A 1 198 ? -3.704 5.154 14.882 1.00 90.75 198 LEU A O 1
ATOM 1662 N N . THR A 1 199 ? -1.886 3.941 14.458 1.00 88.94 199 THR A N 1
ATOM 1663 C CA . THR A 1 199 ? -2.255 2.824 15.339 1.00 88.94 199 THR A CA 1
ATOM 1664 C C . THR A 1 199 ? -2.398 3.267 16.789 1.00 88.94 199 THR A C 1
ATOM 1666 O O . THR A 1 199 ? -3.376 2.920 17.444 1.00 88.94 199 THR A O 1
ATOM 1669 N N . ARG A 1 200 ? -1.522 4.159 17.276 1.00 87.31 200 ARG A N 1
ATOM 1670 C CA . ARG A 1 200 ? -1.708 4.829 18.578 1.00 87.31 200 ARG A CA 1
ATOM 1671 C C . ARG A 1 200 ? -3.010 5.625 18.646 1.00 87.31 200 ARG A C 1
ATOM 1673 O O . ARG A 1 200 ? -3.630 5.676 19.704 1.00 87.31 200 ARG A O 1
ATOM 1680 N N . ARG A 1 201 ? -3.417 6.274 17.549 1.00 89.81 201 ARG A N 1
ATOM 1681 C CA . ARG A 1 201 ? -4.678 7.026 17.490 1.00 89.81 201 ARG A CA 1
ATOM 1682 C C . ARG A 1 201 ? -5.884 6.092 17.559 1.00 89.81 201 ARG A C 1
ATOM 1684 O O . ARG A 1 201 ? -6.785 6.365 18.347 1.00 89.81 201 ARG A O 1
ATOM 1691 N N . LEU A 1 202 ? -5.877 5.013 16.781 1.00 92.62 202 LEU A N 1
ATOM 1692 C CA . LEU A 1 202 ? -6.929 3.994 16.795 1.00 92.62 202 LEU A CA 1
ATOM 1693 C C . LEU A 1 202 ? -7.036 3.349 18.184 1.00 92.62 202 LEU A C 1
ATOM 1695 O O . LEU A 1 202 ? -8.122 3.271 18.753 1.00 92.62 202 LEU A O 1
ATOM 1699 N N . GLN A 1 203 ? -5.897 3.015 18.799 1.00 91.00 203 GLN A N 1
ATOM 1700 C CA . GLN A 1 203 ? -5.839 2.475 20.157 1.00 91.00 203 GLN A CA 1
ATOM 1701 C C . GLN A 1 203 ? -6.426 3.441 21.200 1.00 91.00 203 GLN A C 1
ATOM 1703 O O . GLN A 1 203 ? -7.191 3.022 22.066 1.00 91.00 203 GLN A O 1
ATOM 1708 N N . GLN A 1 204 ? -6.114 4.741 21.115 1.00 90.75 204 GLN A N 1
ATOM 1709 C CA . GLN A 1 204 ? -6.664 5.765 22.019 1.00 90.75 204 GLN A CA 1
ATOM 1710 C C . GLN A 1 204 ? -8.193 5.877 21.942 1.00 90.75 204 GLN A C 1
ATOM 1712 O O . GLN A 1 204 ? -8.820 6.221 22.941 1.00 90.75 204 GLN A O 1
ATOM 1717 N N . GLN A 1 205 ? -8.782 5.586 20.780 1.00 93.06 205 GLN A N 1
ATOM 1718 C CA . GLN A 1 205 ? -10.232 5.599 20.559 1.00 93.06 205 GLN A CA 1
ATOM 1719 C C . GLN A 1 205 ? -10.875 4.217 20.740 1.00 93.06 205 GLN A C 1
ATOM 1721 O O . GLN A 1 205 ? -12.063 4.070 20.492 1.00 93.06 205 GLN A O 1
ATOM 1726 N N . LYS A 1 206 ? -10.115 3.216 21.217 1.00 94.19 206 LYS A N 1
ATOM 1727 C CA . LYS A 1 206 ? -10.573 1.826 21.399 1.00 94.19 206 LYS A CA 1
ATOM 1728 C C . LYS A 1 206 ? -11.090 1.182 20.104 1.00 94.19 206 LYS A C 1
ATOM 1730 O O . LYS A 1 206 ? -11.986 0.350 20.142 1.00 94.19 206 LYS A O 1
ATOM 1735 N N . LEU A 1 207 ? -10.485 1.548 18.975 1.00 95.00 207 LEU A N 1
ATOM 1736 C CA . LEU A 1 207 ? -10.828 1.035 17.645 1.00 95.00 207 LEU A CA 1
ATOM 1737 C C . LEU A 1 207 ? -9.971 -0.165 17.221 1.00 95.00 207 LEU A C 1
ATOM 1739 O O . LEU A 1 207 ? -10.009 -0.565 16.061 1.00 95.00 207 LEU A O 1
ATOM 1743 N N . LEU A 1 208 ? -9.187 -0.723 18.149 1.00 93.88 208 LEU A N 1
ATOM 1744 C CA . LEU A 1 208 ? -8.398 -1.931 17.933 1.00 93.88 208 LEU A CA 1
ATOM 1745 C C . LEU A 1 208 ? -8.843 -3.031 18.901 1.00 93.88 208 LEU A C 1
ATOM 1747 O O . LEU A 1 208 ? -8.973 -2.767 20.100 1.00 93.88 208 LEU A O 1
ATOM 1751 N N . ILE A 1 209 ? -9.031 -4.251 18.400 1.00 93.69 209 ILE A N 1
ATOM 1752 C CA . ILE A 1 209 ? -9.401 -5.428 19.206 1.00 93.69 209 ILE A CA 1
ATOM 1753 C C . ILE A 1 209 ? -8.190 -6.123 19.838 1.00 93.69 209 ILE A C 1
ATOM 1755 O O . ILE A 1 209 ? -8.335 -6.893 20.786 1.00 93.69 209 ILE A O 1
ATOM 1759 N N . SER A 1 210 ? -6.986 -5.840 19.345 1.00 87.88 210 SER A N 1
ATOM 1760 C CA . SER A 1 210 ? -5.731 -6.400 19.841 1.00 87.88 210 SER A CA 1
ATOM 1761 C C . SER A 1 210 ? -4.605 -5.356 19.730 1.00 87.88 210 SER A C 1
ATOM 1763 O O . SER A 1 210 ? -4.767 -4.325 19.063 1.00 87.88 210 SER A O 1
ATOM 1765 N N . PRO A 1 211 ? -3.478 -5.527 20.446 1.00 83.75 211 PRO A N 1
ATOM 1766 C CA . PRO A 1 211 ? -2.377 -4.582 20.353 1.00 83.75 211 PRO A CA 1
ATOM 1767 C C . PRO A 1 211 ? -1.779 -4.582 18.934 1.00 83.75 211 PRO A C 1
ATOM 1769 O O . PRO A 1 211 ? -1.564 -5.651 18.366 1.00 83.75 211 PRO A O 1
ATOM 1772 N N . PRO A 1 212 ? -1.439 -3.400 18.388 1.00 76.94 212 PRO A N 1
ATOM 1773 C CA . PRO A 1 212 ? -0.825 -3.265 17.072 1.00 76.94 212 PRO A CA 1
ATOM 1774 C C . PRO A 1 212 ? 0.642 -3.717 17.103 1.00 76.94 212 PRO A C 1
ATOM 1776 O O . PRO A 1 212 ? 1.558 -2.892 17.150 1.00 76.94 212 PRO A O 1
ATOM 1779 N N . ILE A 1 213 ? 0.873 -5.029 17.127 1.00 70.62 213 ILE A N 1
ATOM 1780 C CA . ILE A 1 213 ? 2.207 -5.630 17.022 1.00 70.62 213 ILE A CA 1
ATOM 1781 C C . ILE A 1 213 ? 2.516 -5.817 15.538 1.00 70.62 213 ILE A C 1
ATOM 1783 O O . ILE A 1 213 ? 2.526 -6.918 15.006 1.00 70.62 213 ILE A O 1
ATOM 1787 N N . PHE A 1 214 ? 2.768 -4.699 14.870 1.00 64.06 214 PHE A N 1
ATOM 1788 C CA . PHE A 1 214 ? 3.438 -4.702 13.579 1.00 64.06 214 PHE A CA 1
ATOM 1789 C C . PHE A 1 214 ? 4.922 -4.846 13.904 1.00 64.06 214 PHE A C 1
ATOM 1791 O O . PHE A 1 214 ? 5.444 -3.969 14.592 1.00 64.06 214 PHE A O 1
ATOM 1798 N N . LEU A 1 215 ? 5.585 -5.913 13.442 1.00 47.75 215 LEU A N 1
ATOM 1799 C CA . LEU A 1 215 ? 7.004 -6.280 13.660 1.00 47.75 215 LEU A CA 1
ATOM 1800 C C . LEU A 1 215 ? 7.217 -7.403 14.692 1.00 47.75 215 LEU A C 1
ATOM 1802 O O . LEU A 1 215 ? 7.355 -7.154 15.887 1.00 47.75 215 LEU A O 1
ATOM 1806 N N . ILE A 1 216 ? 7.321 -8.634 14.185 1.00 39.22 216 ILE A N 1
ATOM 1807 C CA . ILE A 1 216 ? 8.446 -9.595 14.271 1.00 39.22 216 ILE A CA 1
ATOM 1808 C C . ILE A 1 216 ? 7.853 -10.925 13.755 1.00 39.22 216 ILE A C 1
ATOM 1810 O O . ILE A 1 216 ? 7.090 -11.539 14.484 1.00 39.22 216 ILE A O 1
ATOM 1814 N N . ASN A 1 217 ? 8.196 -11.351 12.527 1.00 36.88 217 ASN A N 1
ATOM 1815 C CA . ASN A 1 217 ? 7.818 -12.623 11.848 1.00 36.88 217 ASN A CA 1
ATOM 1816 C C . ASN A 1 217 ? 6.785 -12.548 10.704 1.00 36.88 217 ASN A C 1
ATOM 1818 O O . ASN A 1 217 ? 5.899 -13.387 10.637 1.00 36.88 217 ASN A O 1
ATOM 1822 N N . HIS A 1 218 ? 6.937 -11.640 9.737 1.00 44.06 218 HIS A N 1
ATOM 1823 C CA . HIS A 1 218 ? 6.216 -11.767 8.456 1.00 44.06 218 HIS A CA 1
ATOM 1824 C C . HIS A 1 218 ? 7.158 -12.078 7.292 1.00 44.06 218 HIS A C 1
ATOM 1826 O O . HIS A 1 218 ? 7.147 -11.419 6.265 1.00 44.06 218 HIS A O 1
ATOM 1832 N N . ILE A 1 219 ? 7.991 -13.106 7.471 1.00 37.19 219 ILE A N 1
ATOM 1833 C CA . ILE A 1 219 ? 8.584 -13.826 6.336 1.00 37.19 219 ILE A CA 1
ATOM 1834 C C . ILE A 1 219 ? 8.134 -15.287 6.433 1.00 37.19 219 ILE A C 1
ATOM 1836 O O . ILE A 1 219 ? 8.940 -16.207 6.478 1.00 37.19 219 ILE A O 1
ATOM 1840 N N . GLU A 1 220 ? 6.826 -15.499 6.527 1.00 38.25 220 GLU A N 1
ATOM 1841 C CA . GLU A 1 220 ? 6.234 -16.671 5.892 1.00 38.25 220 GLU A CA 1
ATOM 1842 C C . GLU A 1 220 ? 5.575 -16.142 4.631 1.00 38.25 220 GLU A C 1
ATOM 1844 O O . GLU A 1 220 ? 4.422 -15.721 4.623 1.00 38.25 220 GLU A O 1
ATOM 1849 N N . TRP A 1 221 ? 6.374 -16.082 3.569 1.00 42.94 221 TRP A N 1
ATOM 1850 C CA . TRP A 1 221 ? 5.823 -16.007 2.233 1.00 42.94 221 TRP A CA 1
ATOM 1851 C C . TRP A 1 221 ? 4.880 -17.185 2.066 1.00 42.94 221 TRP A C 1
ATOM 1853 O O . TRP A 1 221 ? 5.320 -18.335 2.036 1.00 42.94 221 TRP A O 1
ATOM 1863 N N . ARG A 1 222 ? 3.586 -16.897 1.940 1.00 43.38 222 ARG A N 1
ATOM 1864 C CA . ARG A 1 222 ? 2.661 -17.852 1.353 1.00 43.38 222 ARG A CA 1
ATOM 1865 C C . ARG A 1 222 ? 2.982 -17.919 -0.136 1.00 43.38 222 ARG A C 1
ATOM 1867 O O . ARG A 1 222 ? 2.301 -17.318 -0.952 1.00 43.38 222 ARG A O 1
ATOM 1874 N N . GLU A 1 223 ? 3.949 -18.753 -0.512 1.00 40.47 223 GLU A N 1
ATOM 1875 C CA . GLU A 1 223 ? 4.008 -19.339 -1.862 1.00 40.47 223 GLU A CA 1
ATOM 1876 C C . GLU A 1 223 ? 2.760 -20.209 -2.177 1.00 40.47 223 GLU A C 1
ATOM 1878 O O . GLU A 1 223 ? 2.777 -21.013 -3.105 1.00 40.47 223 GLU A O 1
ATOM 1883 N N . HIS A 1 224 ? 1.670 -20.080 -1.413 1.00 41.53 224 HIS A N 1
ATOM 1884 C CA . HIS A 1 224 ? 0.523 -20.977 -1.427 1.00 41.53 224 HIS A CA 1
ATOM 1885 C C . HIS A 1 224 ? -0.575 -20.554 -2.409 1.00 41.53 224 HIS A C 1
ATOM 1887 O O . HIS A 1 224 ? -1.167 -21.443 -3.008 1.00 41.53 224 HIS A O 1
ATOM 1893 N N . LEU A 1 225 ? -0.734 -19.261 -2.735 1.00 40.94 225 LEU A N 1
ATOM 1894 C CA . LEU A 1 225 ? -1.793 -18.840 -3.673 1.00 40.94 225 LEU A CA 1
ATOM 1895 C C . LEU A 1 225 ? -1.563 -19.279 -5.129 1.00 40.94 225 LEU A C 1
ATOM 1897 O O . LEU A 1 225 ? -2.493 -19.274 -5.932 1.00 40.94 225 LEU A O 1
ATOM 1901 N N . ILE A 1 226 ? -0.335 -19.662 -5.503 1.00 41.28 226 ILE A N 1
ATOM 1902 C CA . ILE A 1 226 ? -0.010 -20.034 -6.896 1.00 41.28 226 ILE A CA 1
ATOM 1903 C C . ILE A 1 226 ? 0.567 -21.456 -7.020 1.00 41.28 226 ILE A C 1
ATOM 1905 O O . ILE A 1 226 ? 0.637 -21.981 -8.131 1.00 41.28 226 ILE A O 1
ATOM 1909 N N . ASN A 1 227 ? 0.917 -22.129 -5.916 1.00 37.88 227 ASN A N 1
ATOM 1910 C CA . ASN A 1 227 ? 1.361 -23.528 -5.978 1.00 37.88 227 ASN A CA 1
ATOM 1911 C C . ASN A 1 227 ? 0.240 -24.546 -5.748 1.00 37.88 227 ASN A C 1
ATOM 1913 O O . ASN A 1 227 ? 0.372 -25.675 -6.225 1.00 37.88 227 ASN A O 1
ATOM 1917 N N . ASP A 1 228 ? -0.863 -24.180 -5.090 1.00 42.81 228 ASP A N 1
ATOM 1918 C CA . ASP A 1 228 ? -1.974 -25.109 -4.910 1.00 42.81 228 ASP A CA 1
ATOM 1919 C C . ASP A 1 228 ? -3.004 -24.956 -6.030 1.00 42.81 228 ASP A C 1
ATOM 1921 O O . ASP A 1 228 ? -3.849 -24.064 -6.049 1.00 42.81 228 ASP A O 1
ATOM 1925 N N . ALA A 1 229 ? -2.978 -25.917 -6.957 1.00 48.69 229 ALA A N 1
ATOM 1926 C CA . ALA A 1 229 ? -4.019 -26.125 -7.966 1.00 48.69 229 ALA A CA 1
ATOM 1927 C C . ALA A 1 229 ? -5.442 -26.203 -7.366 1.00 48.69 229 ALA A C 1
ATOM 1929 O O . ALA A 1 229 ? -6.417 -26.052 -8.097 1.00 48.69 229 ALA A O 1
ATOM 1930 N N . ASN A 1 230 ? -5.555 -26.413 -6.050 1.00 42.19 230 ASN A N 1
ATOM 1931 C CA . ASN A 1 230 ? -6.805 -26.443 -5.301 1.00 42.19 230 ASN A CA 1
ATOM 1932 C C . ASN A 1 230 ? -7.364 -25.036 -5.001 1.00 42.19 230 ASN A C 1
ATOM 1934 O O . ASN A 1 230 ? -8.556 -24.837 -5.191 1.00 42.19 230 ASN A O 1
ATOM 1938 N N . GLU A 1 231 ? -6.545 -24.034 -4.648 1.00 45.00 231 GLU A N 1
ATOM 1939 C CA . GLU A 1 231 ? -7.040 -22.661 -4.390 1.00 45.00 231 GLU A CA 1
ATOM 1940 C C . GLU A 1 231 ? -7.476 -21.967 -5.698 1.00 45.00 231 GLU A C 1
ATOM 1942 O O . GLU A 1 231 ? -8.482 -21.257 -5.749 1.00 45.00 231 GLU A O 1
ATOM 1947 N N . LEU A 1 232 ? -6.793 -22.265 -6.811 1.00 50.22 232 LEU A N 1
ATOM 1948 C CA . LEU A 1 232 ? -7.240 -21.879 -8.156 1.00 50.22 232 LEU A CA 1
ATOM 1949 C C . LEU A 1 232 ? -8.542 -22.591 -8.568 1.00 50.22 232 LEU A C 1
ATOM 1951 O O . LEU A 1 232 ? -9.347 -22.011 -9.301 1.00 50.22 232 LEU A O 1
ATOM 1955 N N . ALA A 1 233 ? -8.755 -23.828 -8.110 1.00 51.59 233 ALA A N 1
ATOM 1956 C CA . ALA A 1 233 ? -9.992 -24.569 -8.339 1.00 51.59 233 ALA A CA 1
ATOM 1957 C C . ALA A 1 233 ? -11.152 -24.026 -7.493 1.00 51.59 233 ALA A C 1
ATOM 1959 O O . ALA A 1 233 ? -12.272 -23.986 -7.990 1.00 51.59 233 ALA A O 1
ATOM 1960 N N . ASP A 1 234 ? -10.895 -23.529 -6.282 1.00 49.22 234 ASP A N 1
ATOM 1961 C CA . ASP A 1 234 ? -11.906 -22.880 -5.439 1.00 49.22 234 ASP A CA 1
ATOM 1962 C C . ASP A 1 234 ? -12.372 -21.543 -6.045 1.00 49.22 234 ASP A C 1
ATOM 1964 O O . ASP A 1 234 ? -13.572 -21.270 -6.105 1.00 49.22 234 ASP A O 1
ATOM 1968 N N . ILE A 1 235 ? -11.454 -20.760 -6.628 1.00 50.25 235 ILE A N 1
ATOM 1969 C CA . ILE A 1 235 ? -11.800 -19.570 -7.429 1.00 50.25 235 ILE A CA 1
ATOM 1970 C C . ILE A 1 235 ? -12.615 -19.956 -8.680 1.00 50.25 235 ILE A C 1
ATOM 1972 O O . ILE A 1 235 ? -13.531 -19.230 -9.070 1.00 50.25 235 ILE A O 1
ATOM 1976 N N . GLN A 1 236 ? -12.325 -21.101 -9.310 1.00 51.19 236 GLN A N 1
ATOM 1977 C CA . GLN A 1 236 ? -13.128 -21.626 -10.426 1.00 51.19 236 GLN A CA 1
ATOM 1978 C C . GLN A 1 236 ? -14.493 -22.179 -9.980 1.00 51.19 236 GLN A C 1
ATOM 1980 O O . GLN A 1 236 ? -15.450 -22.103 -10.748 1.00 51.19 236 GLN A O 1
ATOM 1985 N N . ALA A 1 237 ? -14.596 -22.713 -8.761 1.00 51.97 237 ALA A N 1
ATOM 1986 C CA . ALA A 1 237 ? -15.802 -23.325 -8.207 1.00 51.97 237 ALA A CA 1
ATOM 1987 C C . ALA A 1 237 ? -16.812 -22.302 -7.662 1.00 51.97 237 ALA A C 1
ATOM 1989 O O . ALA A 1 237 ? -17.989 -22.624 -7.531 1.00 51.97 237 ALA A O 1
ATOM 1990 N N . LEU A 1 238 ? -16.384 -21.064 -7.395 1.00 54.16 238 LEU A N 1
ATOM 1991 C CA . LEU A 1 238 ? -17.246 -19.943 -6.991 1.00 54.16 238 LEU A CA 1
ATOM 1992 C C . LEU A 1 238 ? -18.077 -19.339 -8.150 1.00 54.16 238 LEU A C 1
ATOM 1994 O O . LEU A 1 238 ? -18.671 -18.270 -7.998 1.00 54.16 238 LEU A O 1
ATOM 1998 N N . GLN A 1 239 ? -18.151 -20.010 -9.305 1.00 45.50 239 GLN A N 1
ATOM 1999 C CA . GLN A 1 239 ? -19.062 -19.648 -10.395 1.00 45.50 239 GLN A CA 1
ATOM 2000 C C . GLN A 1 239 ? -20.509 -20.092 -10.085 1.00 45.50 239 GLN A C 1
ATOM 2002 O O . GLN A 1 239 ? -20.702 -21.230 -9.655 1.00 45.50 239 GLN A O 1
ATOM 2007 N N . PRO A 1 240 ? -21.537 -19.249 -10.313 1.00 44.69 240 PRO A N 1
ATOM 2008 C CA . PRO A 1 240 ? -22.920 -19.710 -10.439 1.00 44.69 240 PRO A CA 1
ATOM 2009 C C . PRO A 1 240 ? -23.179 -20.445 -11.763 1.00 44.69 240 PRO A C 1
ATOM 2011 O O . PRO A 1 240 ? -22.552 -20.079 -12.787 1.00 44.69 240 PRO A O 1
#

Foldseek 3Di:
DDPVVVVPPLVCVVVVPDDDDDDLDFDLQLAKEKEAELQFLLNLQLLLCQLVVCVFFDPSRDDHAYEYAPAADDDGPPDDPVVLSVVRLVVSVVLCVVLVNDADPDWDGFDPVLSVLLVLLLQQQPDDGNVSSVSSNVSSNCRGVVVVVVSVVSSVVSVPGDGDPDDRRYDYDHDHDHAMWMDTRNDTARRSHCVVVVQVSCVSVVRTNDRPPSDDDPPPPCPPCPPDPVNVVVSVVPDD

Sequence (240 aa):
MSLIRRWFDPIRSKWYYDRSLRQTHLPTEKGLCIYLRLDDVYSYLAVQQLEQLEDILVEEIKPLRIILSDQAAPPPNGMSEEVWQNYALNDAKILAMQHRFAFDDVPELPRPEAVEQAWVILERTPLQGKDFLYLLEDVFHMLWNQQYGKLKMLYSMAKHYQKPPADPQFHCKSIPILTAYFEFGGRQYHAVDDLLRLTRRLQQQKLLISPPIFLINHIEWREHLINDANELADIQALQP

Organism: Rhynchophorus ferrugineus (NCBI:txid354439)

Radius of gyration: 18.17 Å; chains: 1; bounding box: 43×51×42 Å

pLDDT: mean 82.59, std 18.72, range [35.62, 98.38]